Protein AF-A0A218U7T9-F1 (afdb_monomer_lite)

InterPro domains:
  IPR029058 Alpha/Beta hydrolase fold [G3DSA:3.40.50.1820] (1-157)
  IPR029058 Alpha/Beta hydrolase fold [SSF53474] (5-141)

Radius of gyration: 20.64 Å; chains: 1; bounding box: 48×50×71 Å

pLDDT: mean 74.72, std 25.18, range [26.56, 98.06]

Sequence (189 aa):
MANAARGVHLLGYSQGGLICRALLATTPDHNVQSFISLAAPQMGQYGDTDYLKWLFPRHMKSNLYRLCYTPLGQGVSICNYWNDPHHRELYLNSSDFLALLNDERLHPNASDWKRNLLRIQRLVLIGGPDDGVITPWQSRWDPKNPQNRPEISPNLPQNPSRTRPETSLKFPRESSPKTENHPRIPLKI

Second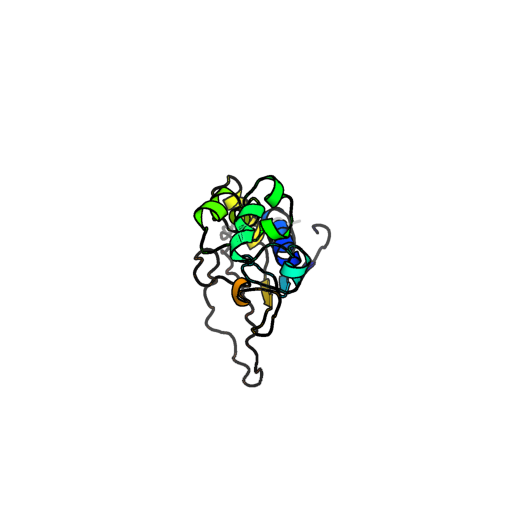ary structure (DSSP, 8-state):
-TT-TT-EEEEEETHHHHHHHHHHHH-TT--EEEEEEES--TT-B-S--HHHHHHSTT--HHHHHHHHTSTTGGGSTTGGGB--TTSHHHHHHH-SSHHHHTT-S--TTHHHHHHHHTT-SEEEEE--TT-SSSSSGGGG--TT-GGG-----S-PPP-TT--S---EEEPPPPPPP----PPPPPPP-

Organism: NCBI:txid40157

Foldseek 3Di:
DQPPPQADAAEAEELRLLVVLQCQLVDQPHRHAEYEYALYLLQAAQDDAVVCCVVCVPDDSVRVLVQLLDPVNLVDSNSLRHCDPVPNVSCCVRRPRNCVSLVVHDDPCNVSSLNRSVSHFWYWQHFDPPPRGGVPSCSSDDPPDPSPDADDDPDDPDDVPDPDDRDIGGHDDDDDPPDDDDDDDDDDD

Structure (mmCIF, N/CA/C/O backbone):
data_AF-A0A218U7T9-F1
#
_entry.id   AF-A0A218U7T9-F1
#
loop_
_atom_site.group_PDB
_atom_site.id
_atom_site.type_symbol
_atom_site.label_atom_id
_atom_site.label_alt_id
_atom_site.label_comp_id
_atom_site.label_asym_id
_atom_site.label_entity_id
_atom_site.label_seq_id
_atom_site.pdbx_PDB_ins_code
_atom_site.Cartn_x
_atom_site.Cartn_y
_atom_site.Cartn_z
_atom_site.occupancy
_atom_site.B_iso_or_equiv
_atom_site.auth_seq_id
_atom_site.auth_comp_id
_atom_site.auth_asym_id
_atom_site.auth_atom_id
_atom_site.pdbx_PDB_model_num
ATOM 1 N N . MET A 1 1 ? -18.237 7.910 7.393 1.00 60.53 1 MET A N 1
ATOM 2 C CA . MET A 1 1 ? -18.007 6.990 8.535 1.00 60.53 1 MET A CA 1
ATOM 3 C C . MET A 1 1 ? -18.476 7.588 9.864 1.00 60.53 1 MET A C 1
ATOM 5 O O . MET A 1 1 ? -19.225 6.917 10.564 1.00 60.53 1 MET A O 1
ATOM 9 N N . ALA A 1 2 ? -18.143 8.850 10.170 1.00 61.72 2 ALA A N 1
ATOM 10 C CA . ALA A 1 2 ? -18.447 9.532 11.439 1.00 61.72 2 ALA A CA 1
ATOM 11 C C . ALA A 1 2 ? -19.909 9.466 11.949 1.00 61.72 2 ALA A C 1
ATOM 13 O O . ALA A 1 2 ? -20.122 9.468 13.154 1.00 61.72 2 ALA A O 1
ATOM 14 N N . ASN A 1 3 ? -20.908 9.322 11.070 1.00 75.94 3 ASN A N 1
ATOM 15 C CA . ASN A 1 3 ? -22.326 9.296 11.469 1.00 75.94 3 ASN A CA 1
ATOM 16 C C . ASN A 1 3 ? -22.815 7.937 12.007 1.00 75.94 3 ASN A C 1
ATOM 18 O O . ASN A 1 3 ? -23.937 7.832 12.497 1.00 75.94 3 ASN A O 1
ATOM 22 N N . ALA A 1 4 ? -22.004 6.878 11.923 1.00 84.75 4 ALA A N 1
ATOM 23 C CA . ALA A 1 4 ? -22.345 5.596 12.530 1.00 84.75 4 ALA A CA 1
ATOM 24 C C . ALA A 1 4 ? -22.066 5.645 14.042 1.00 84.75 4 ALA A C 1
ATOM 26 O O . ALA A 1 4 ? -20.917 5.517 14.466 1.00 84.75 4 ALA A O 1
ATOM 27 N N . ALA A 1 5 ? -23.114 5.787 14.860 1.00 81.69 5 ALA A N 1
ATOM 28 C CA . ALA A 1 5 ? -22.998 5.934 16.319 1.00 81.69 5 ALA A CA 1
ATOM 29 C C . ALA A 1 5 ? -22.219 4.793 17.006 1.00 81.69 5 ALA A C 1
ATOM 31 O O . ALA A 1 5 ? -21.578 5.000 18.031 1.00 81.69 5 ALA A O 1
ATOM 32 N N . ARG A 1 6 ? -22.245 3.585 16.426 1.00 88.25 6 ARG A N 1
ATOM 33 C CA . ARG A 1 6 ? -21.517 2.405 16.924 1.00 88.25 6 ARG A CA 1
ATOM 34 C C . ARG A 1 6 ? -20.291 2.046 16.083 1.00 88.25 6 ARG A C 1
ATOM 36 O O . ARG A 1 6 ? -19.803 0.931 16.195 1.00 88.25 6 ARG A O 1
ATOM 43 N N . GLY A 1 7 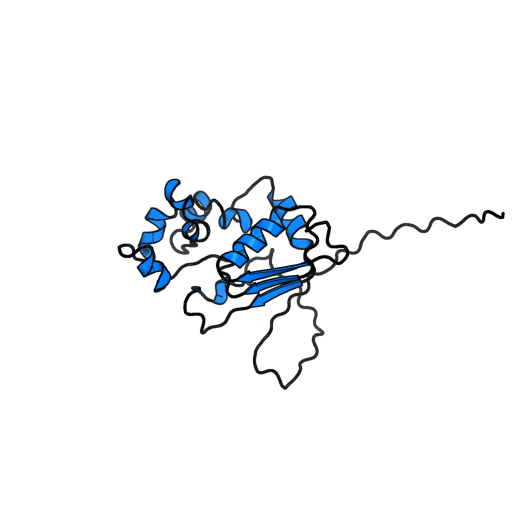? -19.789 2.963 15.259 1.00 92.69 7 GLY A N 1
ATOM 44 C CA . GLY A 1 7 ? -18.671 2.701 14.353 1.00 92.69 7 GLY A CA 1
ATOM 45 C C . GLY A 1 7 ? -19.025 1.767 13.195 1.00 92.69 7 GLY A C 1
ATOM 46 O O . GLY A 1 7 ? -20.178 1.377 13.011 1.00 92.69 7 GLY A O 1
ATOM 47 N N . VAL A 1 8 ? -18.015 1.428 12.393 1.00 95.31 8 VAL A N 1
ATOM 48 C CA . VAL A 1 8 ? -18.150 0.529 11.234 1.00 95.31 8 VAL A CA 1
ATOM 49 C C . VAL A 1 8 ? -17.041 -0.522 11.205 1.00 95.31 8 VAL A C 1
ATOM 51 O O . VAL A 1 8 ? -15.984 -0.351 11.820 1.00 95.31 8 VAL A O 1
ATOM 54 N N . HIS A 1 9 ? -17.266 -1.600 10.459 1.00 96.25 9 HIS A N 1
ATOM 55 C CA . HIS A 1 9 ? -16.227 -2.559 10.092 1.00 96.25 9 HIS A CA 1
ATOM 56 C C . HIS A 1 9 ? -15.870 -2.372 8.622 1.00 96.25 9 HIS A C 1
ATOM 58 O O . HIS A 1 9 ? -16.750 -2.152 7.792 1.00 96.25 9 HIS A O 1
ATOM 64 N N . LEU A 1 10 ? -14.582 -2.454 8.316 1.00 97.12 10 LEU A N 1
ATOM 65 C CA . LEU A 1 10 ? -14.060 -2.282 6.970 1.00 97.12 10 LEU A CA 1
ATOM 66 C C . LEU A 1 10 ? -13.463 -3.604 6.500 1.00 97.12 10 LEU A C 1
ATOM 68 O O . LEU A 1 10 ? -12.661 -4.197 7.218 1.00 97.12 10 LEU A O 1
ATOM 72 N N . LEU A 1 11 ? -13.844 -4.056 5.309 1.00 97.50 11 LEU A N 1
ATOM 73 C CA . LEU A 1 11 ? -13.256 -5.222 4.658 1.00 97.50 11 LEU A CA 1
ATOM 74 C C . LEU A 1 11 ? -12.622 -4.773 3.347 1.00 97.50 11 LEU A C 1
ATOM 76 O O . LEU A 1 11 ? -13.310 -4.274 2.461 1.00 97.50 11 LEU A O 1
ATOM 80 N N . GLY A 1 12 ? -11.310 -4.958 3.235 1.00 96.81 12 GLY A N 1
ATOM 81 C CA . GLY A 1 12 ? -10.559 -4.697 2.016 1.00 96.81 12 GLY A CA 1
ATOM 82 C C . GLY A 1 12 ? -10.046 -6.005 1.433 1.00 96.81 12 GLY A C 1
ATOM 83 O O . GLY A 1 12 ? -9.211 -6.660 2.055 1.00 96.81 12 GLY A O 1
ATOM 84 N N . TYR A 1 13 ? -10.543 -6.375 0.254 1.00 95.00 13 TYR A N 1
ATOM 85 C CA . TYR A 1 13 ? -10.078 -7.544 -0.490 1.00 95.00 13 TYR A CA 1
ATOM 86 C C . TYR A 1 13 ? -8.977 -7.162 -1.484 1.00 95.00 13 TYR A C 1
ATOM 88 O O . TYR A 1 13 ? -9.112 -6.159 -2.188 1.00 95.00 13 TYR A O 1
ATOM 96 N N . SER A 1 14 ? -7.915 -7.967 -1.574 1.00 92.75 14 SER A N 1
ATOM 97 C CA . SER A 1 14 ? -6.813 -7.768 -2.521 1.00 92.75 14 SER A CA 1
ATOM 98 C C . SER A 1 14 ? -6.208 -6.358 -2.400 1.00 92.75 14 SER A C 1
ATOM 100 O O . SER A 1 14 ? -5.973 -5.877 -1.288 1.00 92.75 14 SER A O 1
ATOM 102 N N . GLN A 1 15 ? -5.988 -5.650 -3.510 1.00 94.69 15 GLN A N 1
ATOM 103 C CA . GLN A 1 15 ? -5.559 -4.244 -3.526 1.00 94.69 15 GLN A CA 1
ATOM 104 C C . GLN A 1 15 ? -6.433 -3.344 -2.627 1.00 94.69 15 GLN A C 1
ATOM 106 O O . GLN A 1 15 ? -5.933 -2.393 -2.026 1.00 94.69 15 GLN A O 1
ATOM 111 N N . GLY A 1 16 ? -7.718 -3.670 -2.450 1.00 97.00 16 GLY A N 1
ATOM 112 C CA . GLY A 1 16 ? -8.628 -2.946 -1.565 1.00 97.00 16 GLY A CA 1
ATOM 113 C C . GLY A 1 16 ? -8.169 -2.904 -0.104 1.00 97.00 16 GLY A C 1
ATOM 114 O O . GLY A 1 16 ? -8.461 -1.933 0.588 1.00 97.00 16 GLY A O 1
ATOM 115 N N . GLY A 1 17 ? -7.401 -3.890 0.374 1.00 96.81 17 GLY A N 1
ATOM 116 C CA . GLY A 1 17 ? -6.818 -3.850 1.719 1.00 96.81 17 GLY A CA 1
ATOM 117 C C . GLY A 1 17 ? -5.768 -2.748 1.891 1.00 96.81 17 GLY A C 1
ATOM 118 O O . GLY A 1 17 ? -5.707 -2.124 2.950 1.00 96.81 17 GLY A O 1
ATOM 119 N N . LEU A 1 18 ? -4.983 -2.451 0.854 1.00 97.38 18 LEU A N 1
ATOM 120 C CA . LEU A 1 18 ? -4.046 -1.326 0.865 1.00 97.38 18 LEU A CA 1
ATOM 121 C C . LEU A 1 18 ? -4.783 0.015 0.841 1.00 97.38 18 LEU A C 1
ATOM 123 O O . LEU A 1 18 ? -4.452 0.911 1.613 1.00 97.38 18 LEU A O 1
ATOM 127 N N . ILE A 1 19 ? -5.823 0.128 0.011 1.00 97.94 19 ILE A N 1
ATOM 128 C CA . ILE A 1 19 ? -6.665 1.331 -0.067 1.00 97.94 19 ILE A CA 1
ATOM 129 C C . ILE A 1 19 ? -7.335 1.596 1.285 1.00 97.94 19 ILE A C 1
ATOM 131 O O . ILE A 1 19 ? -7.306 2.718 1.783 1.00 97.94 19 ILE A O 1
ATOM 135 N N . CYS A 1 20 ? -7.879 0.557 1.922 1.00 98.00 20 CYS A N 1
ATOM 136 C CA . CYS A 1 20 ? -8.461 0.655 3.258 1.00 98.00 20 CYS A CA 1
ATOM 137 C C . CYS A 1 20 ? -7.428 1.112 4.294 1.00 98.00 20 CYS A C 1
ATOM 139 O O . CYS A 1 20 ? -7.717 2.005 5.086 1.00 98.00 20 CYS A O 1
ATOM 141 N N . ARG A 1 21 ? -6.214 0.548 4.278 1.00 98.06 21 ARG A N 1
ATOM 142 C CA . ARG A 1 21 ? -5.138 0.968 5.187 1.00 98.06 21 ARG A CA 1
ATOM 143 C C . ARG A 1 21 ? -4.745 2.431 4.972 1.00 98.06 21 ARG A C 1
ATOM 145 O O . ARG A 1 21 ? -4.624 3.161 5.950 1.00 98.06 21 ARG A O 1
ATOM 152 N N . ALA A 1 22 ? -4.611 2.871 3.722 1.00 97.88 22 ALA A N 1
ATOM 153 C CA . ALA A 1 22 ? -4.323 4.264 3.385 1.00 97.88 22 ALA A CA 1
ATOM 154 C C . ALA A 1 22 ? -5.439 5.213 3.823 1.00 97.88 22 ALA A C 1
ATOM 156 O O . ALA A 1 22 ? -5.162 6.259 4.404 1.00 97.88 22 ALA A O 1
ATOM 157 N N . LEU A 1 23 ? -6.700 4.828 3.621 1.00 97.88 23 LEU A N 1
ATOM 158 C CA . LEU A 1 23 ? -7.855 5.590 4.086 1.00 97.88 23 LEU A CA 1
ATOM 159 C C . LEU A 1 23 ? -7.825 5.762 5.611 1.00 97.88 23 LEU A C 1
ATOM 161 O O . LEU A 1 23 ? -8.028 6.866 6.107 1.00 97.88 23 LEU A O 1
ATOM 165 N N . LEU A 1 24 ? -7.546 4.688 6.352 1.00 97.38 24 LEU A N 1
ATOM 166 C CA . LEU A 1 24 ? -7.460 4.717 7.814 1.00 97.38 24 LEU A CA 1
ATOM 167 C C . LEU A 1 24 ? -6.285 5.570 8.304 1.00 97.38 24 LEU A C 1
ATOM 169 O O . LEU A 1 24 ? -6.450 6.362 9.222 1.00 97.38 24 LEU A O 1
ATOM 173 N N . ALA A 1 25 ? -5.123 5.469 7.659 1.00 97.25 25 ALA A N 1
ATOM 174 C CA . ALA A 1 25 ? -3.962 6.290 7.987 1.00 97.25 25 ALA A CA 1
ATOM 175 C C . ALA A 1 25 ? -4.212 7.785 7.705 1.00 97.25 25 ALA A C 1
ATOM 177 O O . ALA A 1 25 ? -3.866 8.652 8.499 1.00 97.25 25 ALA A O 1
ATOM 178 N N . THR A 1 26 ? -4.870 8.121 6.599 1.00 96.56 26 THR A N 1
ATOM 179 C CA . THR A 1 26 ? -5.038 9.522 6.170 1.00 96.56 26 THR A CA 1
ATOM 180 C C . THR A 1 26 ? -6.279 10.215 6.743 1.00 96.56 26 THR A C 1
ATOM 182 O O . THR A 1 26 ? -6.409 11.427 6.597 1.00 96.56 26 THR A O 1
ATOM 185 N N . THR A 1 27 ? -7.175 9.489 7.426 1.00 96.38 27 THR A N 1
ATOM 186 C CA . THR A 1 27 ? -8.432 10.040 7.968 1.00 96.38 27 THR A CA 1
ATOM 187 C C . THR A 1 27 ? -8.387 10.160 9.500 1.00 96.38 27 THR A C 1
ATOM 189 O O . THR A 1 27 ? -8.591 9.153 10.180 1.00 96.38 27 THR A O 1
ATOM 192 N N . PRO A 1 28 ? -8.209 11.361 10.082 1.00 93.56 28 PRO A N 1
ATOM 193 C CA . PRO A 1 28 ? -8.023 11.520 11.529 1.00 93.56 28 PRO A CA 1
ATOM 194 C C . PRO A 1 28 ? -9.224 11.108 12.388 1.00 93.56 28 PRO A C 1
ATOM 196 O O . PRO A 1 28 ? -9.055 10.534 13.463 1.00 93.56 28 PRO A O 1
ATOM 199 N N . ASP A 1 29 ? -10.443 11.314 11.886 1.00 90.88 29 ASP A N 1
ATOM 200 C CA . ASP A 1 29 ? -11.678 11.121 12.656 1.00 90.88 29 ASP A CA 1
ATOM 201 C C . ASP A 1 29 ? -12.483 9.892 12.224 1.00 90.88 29 ASP A C 1
ATOM 203 O O . ASP A 1 29 ? -13.711 9.838 12.343 1.00 90.88 29 ASP A O 1
ATOM 207 N N . HIS A 1 30 ? -11.812 8.857 11.714 1.00 95.00 30 HIS A N 1
ATOM 208 C CA . HIS A 1 30 ? -12.510 7.613 11.419 1.00 95.00 30 HIS A CA 1
ATOM 209 C C . HIS A 1 30 ? -12.971 6.911 12.712 1.00 95.00 30 HIS A C 1
ATOM 211 O O . HIS A 1 30 ? -12.310 6.954 13.754 1.00 95.00 30 HIS A O 1
ATOM 217 N N . ASN A 1 31 ? -14.093 6.194 12.622 1.00 94.94 31 ASN A N 1
ATOM 218 C CA . ASN A 1 31 ? -14.681 5.374 13.690 1.00 94.94 31 ASN A CA 1
ATOM 219 C C . ASN A 1 31 ? -14.705 3.874 13.323 1.00 94.94 31 ASN A C 1
ATOM 221 O O . ASN A 1 31 ? -15.569 3.119 13.776 1.00 94.94 31 ASN A O 1
ATOM 225 N N . VAL A 1 32 ? -13.772 3.439 12.469 1.00 96.19 32 VAL A N 1
ATOM 226 C CA . VAL A 1 32 ? -13.603 2.025 12.111 1.00 96.19 32 VAL A CA 1
ATOM 227 C C . VAL A 1 32 ? -13.139 1.224 13.322 1.00 96.19 32 VAL A C 1
ATOM 229 O O . VAL A 1 32 ? -12.084 1.490 13.891 1.00 96.19 32 VAL A O 1
ATOM 232 N N . GLN A 1 33 ? -13.920 0.216 13.701 1.00 95.31 33 GLN A N 1
ATOM 233 C CA . GLN A 1 33 ? -13.615 -0.647 14.841 1.00 95.31 33 GLN A CA 1
ATOM 234 C C . GLN A 1 33 ? -12.770 -1.849 14.443 1.00 95.31 33 GLN A C 1
ATOM 236 O O . GLN A 1 33 ? -11.820 -2.208 15.133 1.00 95.31 33 GLN A O 1
ATOM 241 N N . SER A 1 34 ? -13.130 -2.511 13.345 1.00 95.81 34 SER A N 1
ATOM 242 C CA . SER A 1 34 ? -12.368 -3.649 12.832 1.00 95.81 34 SER A CA 1
ATOM 243 C C . SER A 1 34 ? -12.053 -3.429 11.372 1.00 95.81 34 SER A C 1
ATOM 245 O O . SER A 1 34 ? -12.951 -3.135 10.587 1.00 95.81 34 SER A O 1
ATOM 247 N N . PHE A 1 35 ? -10.785 -3.600 11.033 1.00 97.88 35 PHE A N 1
ATOM 248 C CA . PHE A 1 35 ? -10.324 -3.659 9.663 1.00 97.88 35 PHE A CA 1
ATOM 249 C C . PHE A 1 35 ? -9.932 -5.103 9.339 1.00 97.88 35 PHE A C 1
ATOM 251 O O . PHE A 1 35 ? -9.067 -5.688 9.991 1.00 97.88 35 PHE A O 1
ATOM 258 N N . ILE A 1 36 ? -10.608 -5.682 8.352 1.00 96.94 36 ILE A N 1
ATOM 259 C CA . ILE A 1 36 ? -10.369 -7.018 7.819 1.00 96.94 36 ILE A CA 1
ATOM 260 C C . ILE A 1 36 ? -9.663 -6.854 6.475 1.00 96.94 36 ILE A C 1
ATOM 262 O O . ILE A 1 36 ? -10.258 -6.443 5.481 1.00 96.94 36 ILE A O 1
ATOM 266 N N . SER A 1 37 ? -8.378 -7.173 6.453 1.00 95.94 37 SER A N 1
ATOM 267 C CA . SER A 1 37 ? -7.556 -7.197 5.253 1.00 95.94 37 SER A CA 1
ATOM 268 C C . SER A 1 37 ? -7.531 -8.616 4.698 1.00 95.94 37 SER A C 1
ATOM 270 O O . SER A 1 37 ? -6.852 -9.488 5.245 1.00 95.94 37 SER A O 1
ATOM 272 N N . LEU A 1 38 ? -8.266 -8.849 3.616 1.00 93.00 38 LEU A N 1
ATOM 273 C CA . LEU A 1 38 ? -8.439 -10.159 3.001 1.00 93.00 38 LEU A CA 1
ATOM 274 C C . LEU A 1 38 ? -7.560 -10.287 1.754 1.00 93.00 38 LEU A C 1
ATOM 276 O O . LEU A 1 38 ? -7.815 -9.625 0.754 1.00 93.00 38 LEU A O 1
ATOM 280 N N . ALA A 1 39 ? -6.546 -11.151 1.811 1.00 90.06 39 ALA A N 1
ATOM 281 C CA . ALA A 1 39 ? -5.623 -11.441 0.711 1.00 90.06 39 ALA A CA 1
ATOM 282 C C . ALA A 1 39 ? -4.983 -10.177 0.105 1.00 90.06 39 ALA A C 1
ATOM 284 O O . ALA A 1 39 ? -4.861 -10.046 -1.108 1.00 90.06 39 ALA A O 1
ATOM 285 N N . ALA A 1 40 ? -4.635 -9.200 0.947 1.00 92.88 40 ALA A N 1
ATOM 286 C CA . ALA A 1 40 ? -4.080 -7.930 0.490 1.00 92.88 40 ALA A CA 1
ATOM 287 C C . ALA A 1 40 ? -2.544 -7.942 0.509 1.00 92.88 40 ALA A C 1
ATOM 289 O O . ALA A 1 40 ? -1.965 -8.412 1.497 1.00 92.88 40 ALA A O 1
ATOM 290 N N . PRO A 1 41 ? -1.879 -7.343 -0.498 1.00 93.88 41 PRO A N 1
ATOM 291 C CA . PRO A 1 41 ? -0.427 -7.201 -0.528 1.00 93.88 41 PRO A CA 1
ATOM 292 C C . PRO A 1 41 ? 0.024 -6.067 0.405 1.00 93.88 41 PRO A C 1
ATOM 294 O O . PRO A 1 41 ? 0.490 -5.026 -0.049 1.00 93.88 41 PRO A O 1
ATOM 297 N N . GLN A 1 42 ? -0.152 -6.225 1.720 1.00 94.62 42 GLN A N 1
ATOM 298 C CA . GLN A 1 42 ? 0.110 -5.157 2.698 1.00 94.62 42 GLN A CA 1
ATOM 299 C C . GLN A 1 42 ? 1.562 -4.653 2.662 1.00 94.62 42 GLN A C 1
ATOM 301 O O . GLN A 1 42 ? 1.788 -3.462 2.855 1.00 94.62 42 GLN A O 1
ATOM 306 N N . MET A 1 43 ? 2.514 -5.526 2.334 1.00 93.81 43 MET A N 1
ATOM 307 C CA . MET A 1 43 ? 3.937 -5.228 2.126 1.00 93.81 43 MET A CA 1
ATOM 308 C C . MET A 1 43 ? 4.329 -5.166 0.645 1.00 93.81 43 MET A C 1
ATOM 310 O O . MET A 1 43 ? 5.507 -5.250 0.302 1.00 93.81 43 MET A O 1
ATOM 314 N N . GLY A 1 44 ? 3.348 -5.019 -0.239 1.00 92.56 44 GLY A N 1
ATOM 315 C CA . GLY A 1 44 ? 3.546 -4.960 -1.677 1.00 92.56 44 GLY A CA 1
ATOM 316 C C . GLY A 1 44 ? 3.526 -6.313 -2.375 1.00 92.56 44 GLY A C 1
ATOM 317 O O . GLY A 1 44 ? 3.332 -7.368 -1.769 1.00 92.56 44 GLY A O 1
ATOM 318 N N . GLN A 1 45 ? 3.676 -6.236 -3.692 1.00 90.00 45 GLN A N 1
ATOM 319 C CA . GLN A 1 45 ? 3.664 -7.359 -4.619 1.00 90.00 45 GLN A CA 1
ATOM 320 C C . GLN A 1 45 ? 5.023 -7.460 -5.309 1.00 90.00 45 GLN A C 1
ATOM 322 O O . GLN A 1 45 ? 5.552 -6.460 -5.795 1.00 90.00 45 GLN A O 1
ATOM 327 N N . TYR A 1 46 ? 5.539 -8.683 -5.398 1.00 86.81 46 TYR A N 1
ATOM 328 C CA . TYR A 1 46 ? 6.692 -9.034 -6.214 1.00 86.81 46 TYR A CA 1
ATOM 329 C C . TYR A 1 46 ? 6.606 -10.500 -6.655 1.00 86.81 46 TYR A C 1
ATOM 331 O O . TYR A 1 46 ? 6.927 -11.422 -5.905 1.00 86.81 46 TYR A O 1
ATOM 339 N N . GLY A 1 47 ? 6.159 -10.736 -7.888 1.00 78.88 47 GLY A N 1
ATOM 340 C CA . GLY A 1 47 ? 6.033 -12.086 -8.438 1.00 78.88 47 GLY A CA 1
ATOM 341 C C . GLY A 1 47 ? 5.485 -12.100 -9.857 1.00 78.88 47 GLY A C 1
ATOM 342 O O . GLY A 1 47 ? 4.918 -11.111 -10.309 1.00 78.88 47 GLY A O 1
ATOM 343 N N . ASP A 1 48 ? 5.662 -13.223 -10.553 1.00 71.19 48 ASP A N 1
ATOM 344 C CA . ASP A 1 48 ? 5.031 -13.460 -11.851 1.00 71.19 48 ASP A CA 1
ATOM 345 C C . ASP A 1 48 ? 3.674 -14.108 -11.584 1.00 71.19 48 ASP A C 1
ATOM 347 O O . ASP A 1 48 ? 3.610 -15.267 -11.182 1.00 71.19 48 ASP A O 1
ATOM 351 N N . THR A 1 49 ? 2.594 -13.364 -11.790 1.00 68.75 49 THR A N 1
ATOM 352 C CA . THR A 1 49 ? 1.225 -13.873 -11.644 1.00 68.75 49 THR A CA 1
ATOM 353 C C . THR A 1 49 ? 0.547 -13.834 -13.002 1.00 68.75 49 THR A C 1
ATOM 355 O O . THR A 1 49 ? 0.894 -13.006 -13.847 1.00 68.75 49 THR A O 1
ATOM 358 N N . ASP A 1 50 ? -0.429 -14.706 -13.243 1.00 72.56 50 ASP A N 1
ATOM 359 C CA . ASP A 1 50 ? -1.144 -14.702 -14.526 1.00 72.56 50 ASP A CA 1
ATOM 360 C C . ASP A 1 50 ? -1.895 -13.382 -14.754 1.00 72.56 50 ASP A C 1
ATOM 362 O O . ASP A 1 50 ? -1.966 -12.888 -15.878 1.00 72.56 50 ASP A O 1
ATOM 366 N N . TYR A 1 51 ? -2.325 -12.733 -13.670 1.00 72.38 51 TYR A N 1
ATOM 367 C CA . TYR A 1 51 ? -2.858 -11.373 -13.693 1.00 72.38 51 TYR A CA 1
ATOM 368 C C . TYR A 1 51 ? -1.830 -10.332 -14.172 1.00 72.38 51 TYR A C 1
ATOM 370 O O . TYR A 1 51 ? -2.140 -9.496 -15.021 1.00 72.38 51 TYR A O 1
ATOM 378 N N . LEU A 1 52 ? -0.589 -10.392 -13.676 1.00 73.69 52 LEU A N 1
ATOM 379 C CA . LEU A 1 52 ? 0.485 -9.496 -14.116 1.00 73.69 52 LEU A CA 1
ATOM 380 C C . LEU A 1 52 ? 0.892 -9.757 -15.565 1.00 73.69 52 LEU A C 1
ATOM 382 O O . LEU A 1 52 ? 1.117 -8.802 -16.300 1.00 73.69 52 LEU A O 1
ATOM 386 N N . LYS A 1 53 ? 0.937 -11.021 -15.998 1.00 76.69 53 LYS A N 1
ATOM 387 C CA . LYS A 1 53 ? 1.183 -11.368 -17.405 1.00 76.69 53 LYS A CA 1
ATOM 388 C C . LYS A 1 53 ? 0.075 -10.839 -18.313 1.00 76.69 53 LYS A C 1
ATOM 390 O O . LYS A 1 53 ? 0.363 -10.389 -19.413 1.00 76.69 53 LYS A O 1
ATOM 395 N N . TRP A 1 54 ? -1.179 -10.864 -17.864 1.00 76.06 54 TRP A N 1
ATOM 396 C CA . TRP A 1 54 ? -2.291 -10.296 -18.624 1.00 76.06 54 TRP A CA 1
ATOM 397 C C . TRP A 1 54 ? -2.176 -8.769 -18.772 1.00 76.06 54 TRP A C 1
ATOM 399 O O . TRP A 1 54 ? -2.354 -8.250 -19.871 1.00 76.06 54 TRP A O 1
ATOM 409 N N . LEU A 1 55 ? -1.818 -8.051 -17.702 1.00 75.38 55 LEU A N 1
ATOM 410 C CA . LEU A 1 55 ? -1.666 -6.588 -17.733 1.00 75.38 55 LEU A CA 1
ATOM 411 C C . LEU A 1 55 ? -0.383 -6.106 -18.410 1.00 75.38 55 LEU A C 1
ATOM 413 O O . LEU A 1 55 ? -0.375 -5.065 -19.065 1.00 75.38 55 LEU A O 1
ATOM 417 N N . PHE A 1 56 ? 0.704 -6.857 -18.258 1.00 77.25 56 PHE A N 1
ATOM 418 C CA . PHE A 1 56 ? 2.025 -6.515 -18.769 1.00 77.25 56 PHE A CA 1
ATOM 419 C C . PHE A 1 56 ? 2.598 -7.667 -19.607 1.00 77.25 56 PHE A C 1
ATOM 421 O O . PHE A 1 56 ? 3.657 -8.208 -19.287 1.00 77.25 56 PHE A O 1
ATOM 428 N N . PRO A 1 57 ? 1.962 -8.022 -20.737 1.00 74.56 57 PRO A N 1
ATOM 429 C CA . PRO A 1 57 ? 2.280 -9.240 -21.494 1.00 74.56 57 PRO A CA 1
ATOM 430 C C . PRO A 1 57 ? 3.701 -9.284 -22.058 1.00 74.56 57 PRO A C 1
ATOM 432 O O . PRO A 1 57 ? 4.199 -10.349 -22.405 1.00 74.56 57 PRO A O 1
ATOM 435 N N . ARG A 1 58 ? 4.371 -8.131 -22.151 1.00 75.56 58 ARG A N 1
ATOM 436 C CA . ARG A 1 58 ? 5.746 -8.013 -22.660 1.00 75.56 58 ARG A CA 1
ATOM 437 C C . ARG A 1 58 ? 6.811 -7.876 -21.568 1.00 75.56 58 ARG A C 1
ATOM 439 O O . ARG A 1 58 ? 7.984 -7.752 -21.900 1.00 75.56 58 ARG A O 1
ATOM 446 N N . HIS A 1 59 ? 6.424 -7.823 -20.293 1.00 64.56 59 HIS A N 1
ATOM 447 C CA . HIS A 1 59 ? 7.336 -7.478 -19.203 1.00 64.56 59 HIS A CA 1
ATOM 448 C C . HIS A 1 59 ? 7.416 -8.640 -18.212 1.00 64.56 59 HIS A C 1
ATOM 450 O O . HIS A 1 59 ? 6.414 -9.059 -17.643 1.00 64.56 59 HIS A O 1
ATOM 456 N N . MET A 1 60 ? 8.626 -9.153 -17.992 1.00 68.56 60 MET A N 1
ATOM 457 C CA . MET A 1 60 ? 8.900 -10.084 -16.891 1.00 68.56 60 MET A CA 1
ATOM 458 C C . MET A 1 60 ? 8.884 -9.330 -15.557 1.00 68.56 60 MET A C 1
ATOM 460 O O . MET A 1 60 ? 9.250 -8.150 -15.545 1.00 68.56 60 MET A O 1
ATOM 464 N N . LYS A 1 61 ? 8.573 -9.993 -14.427 1.00 71.12 61 LYS A N 1
ATOM 465 C CA . LYS A 1 61 ? 8.622 -9.346 -13.098 1.00 71.12 61 LYS A CA 1
ATOM 466 C C . LYS A 1 61 ? 9.920 -8.574 -12.851 1.00 71.12 61 LYS A C 1
ATOM 468 O O . LYS A 1 61 ? 9.887 -7.453 -12.359 1.00 71.12 61 LYS A O 1
ATOM 473 N N . SER A 1 62 ? 11.057 -9.129 -13.271 1.00 71.75 62 SER A N 1
ATOM 474 C CA . SER A 1 62 ? 12.385 -8.540 -13.072 1.00 71.75 62 SER A CA 1
ATOM 475 C C . SER A 1 62 ? 12.617 -7.268 -13.880 1.00 71.75 62 SER A C 1
ATOM 477 O O . SER A 1 62 ? 13.577 -6.568 -13.606 1.00 71.75 62 SER A O 1
ATOM 479 N N . ASN A 1 63 ? 11.758 -6.954 -14.853 1.00 82.06 63 ASN A N 1
ATOM 480 C CA . ASN A 1 63 ? 11.810 -5.730 -15.650 1.00 82.06 63 ASN A CA 1
ATOM 481 C C . ASN A 1 63 ? 10.682 -4.750 -15.303 1.00 82.06 63 ASN A C 1
ATOM 483 O O . ASN A 1 63 ? 10.708 -3.615 -15.778 1.00 82.06 63 ASN A O 1
ATOM 487 N N . LEU A 1 64 ? 9.707 -5.153 -14.480 1.00 85.62 64 LEU A N 1
ATOM 488 C CA . LEU A 1 64 ? 8.545 -4.321 -14.170 1.00 85.62 64 LEU A CA 1
ATOM 489 C C . LEU A 1 64 ? 8.935 -3.050 -13.403 1.00 85.62 64 LEU A C 1
ATOM 491 O O . LEU A 1 64 ? 8.304 -2.013 -13.582 1.00 85.62 64 LEU A O 1
ATOM 495 N N . TYR A 1 65 ? 10.037 -3.083 -12.646 1.00 86.88 65 TYR A N 1
ATOM 496 C CA . TYR A 1 65 ? 10.610 -1.908 -11.983 1.00 86.88 65 TYR A CA 1
ATOM 497 C C . TYR A 1 65 ? 10.935 -0.764 -12.963 1.00 86.88 65 TYR A C 1
ATOM 499 O O . TYR A 1 65 ? 10.775 0.399 -12.607 1.00 86.88 65 TYR A O 1
ATOM 507 N N . ARG A 1 66 ? 11.330 -1.071 -14.212 1.00 89.50 66 ARG A N 1
ATOM 508 C CA . ARG A 1 66 ? 11.651 -0.062 -15.243 1.00 89.50 66 ARG A CA 1
ATOM 509 C C . ARG A 1 66 ? 10.431 0.733 -15.683 1.00 89.50 66 ARG A C 1
ATOM 511 O O . ARG A 1 66 ? 10.572 1.860 -16.138 1.00 89.50 66 ARG A O 1
ATOM 518 N N . LEU A 1 67 ? 9.253 0.125 -15.574 1.00 90.50 67 LEU A N 1
ATOM 519 C CA . LEU A 1 67 ? 7.983 0.796 -15.800 1.00 90.50 67 LEU A CA 1
ATOM 520 C C . LEU A 1 67 ? 7.509 1.449 -14.503 1.00 90.50 67 LEU A C 1
ATOM 522 O O . LEU A 1 67 ? 7.253 2.649 -14.478 1.00 90.50 67 LEU A O 1
ATOM 526 N N . CYS A 1 68 ? 7.416 0.667 -13.427 1.00 92.75 68 CYS A N 1
ATOM 527 C CA . CYS A 1 68 ? 6.776 1.086 -12.191 1.00 92.75 68 CYS A CA 1
ATOM 528 C C . CYS A 1 68 ? 7.517 2.198 -11.455 1.00 92.75 68 CYS A C 1
ATOM 530 O O . CYS A 1 68 ? 6.858 3.075 -10.912 1.00 92.75 68 CYS A O 1
ATOM 532 N N . TYR A 1 69 ? 8.848 2.233 -11.471 1.00 95.12 69 TYR A N 1
ATOM 533 C CA . TYR A 1 69 ? 9.632 3.281 -10.806 1.00 95.12 69 TYR A CA 1
ATOM 534 C C . TYR A 1 69 ? 9.916 4.465 -11.737 1.00 95.12 69 TYR A C 1
ATOM 536 O O . TYR A 1 69 ? 11.020 4.996 -11.796 1.00 95.12 69 TYR A O 1
ATOM 544 N N . THR A 1 70 ? 8.885 4.880 -12.474 1.00 94.88 70 THR A N 1
ATOM 545 C CA . THR A 1 70 ? 8.861 6.110 -13.271 1.00 94.88 70 THR A CA 1
ATOM 546 C C . THR A 1 70 ? 7.654 6.958 -12.864 1.00 94.88 70 THR A C 1
ATOM 548 O O . THR A 1 70 ? 6.659 6.390 -12.405 1.00 94.88 70 THR A O 1
ATOM 551 N N . PRO A 1 71 ? 7.674 8.290 -13.072 1.00 95.06 71 PRO A N 1
ATOM 552 C CA . PRO A 1 71 ? 6.530 9.144 -12.739 1.00 95.06 71 PRO A CA 1
ATOM 553 C C . PRO A 1 71 ? 5.223 8.703 -13.415 1.00 95.06 71 PRO A C 1
ATOM 555 O O . PRO A 1 71 ? 4.168 8.687 -12.791 1.00 95.06 71 PRO A O 1
ATOM 558 N N . LEU A 1 72 ? 5.293 8.278 -14.682 1.00 94.19 72 LEU A N 1
ATOM 559 C CA . LEU A 1 72 ? 4.130 7.748 -15.401 1.00 94.19 72 LEU A CA 1
ATOM 560 C C . LEU A 1 72 ? 3.693 6.384 -14.852 1.00 94.19 72 LEU A C 1
ATOM 562 O O . LEU A 1 72 ? 2.499 6.124 -14.721 1.00 94.19 72 LEU A O 1
ATOM 566 N N . GLY A 1 73 ? 4.651 5.525 -14.497 1.00 93.19 73 GLY A N 1
ATOM 567 C CA . GLY A 1 73 ? 4.388 4.222 -13.892 1.00 93.19 73 GLY A CA 1
ATOM 568 C C . GLY A 1 73 ? 3.658 4.317 -12.559 1.00 93.19 73 GLY A C 1
ATOM 569 O O . GLY A 1 73 ? 2.733 3.545 -12.327 1.00 93.19 73 GLY A O 1
ATOM 570 N N . GLN A 1 74 ? 3.995 5.296 -11.717 1.00 96.38 74 GLN A N 1
ATOM 571 C CA . GLN A 1 74 ? 3.279 5.556 -10.461 1.00 96.38 74 GLN A CA 1
ATOM 572 C C . GLN A 1 74 ? 1.827 6.025 -10.671 1.00 96.38 74 GLN A C 1
ATOM 574 O O . GLN A 1 74 ? 1.016 5.943 -9.752 1.00 96.38 74 GLN A O 1
ATOM 579 N N . GLY A 1 75 ? 1.433 6.401 -11.893 1.00 94.38 75 GLY A N 1
ATOM 580 C CA . GLY A 1 75 ? 0.025 6.576 -12.267 1.00 94.38 75 GLY A CA 1
ATOM 581 C C . GLY A 1 75 ? -0.765 5.261 -12.387 1.00 94.38 75 GLY A C 1
ATOM 582 O O . GLY A 1 75 ? -1.993 5.280 -12.442 1.00 94.38 75 GLY A O 1
ATOM 583 N N . VAL A 1 76 ? -0.090 4.105 -12.413 1.00 92.38 76 VAL A N 1
ATOM 584 C CA . VAL A 1 76 ? -0.708 2.775 -12.510 1.00 92.38 76 VAL A CA 1
ATOM 585 C C . VAL A 1 76 ? -0.844 2.153 -11.119 1.00 92.38 76 VAL A C 1
ATOM 587 O O . VAL A 1 76 ? 0.115 2.049 -10.355 1.00 92.38 76 VAL A O 1
ATOM 590 N N . SER A 1 77 ? -2.044 1.673 -10.782 1.00 93.12 77 SER A N 1
ATOM 591 C CA . SER A 1 77 ? -2.373 1.225 -9.418 1.00 93.12 77 SER A CA 1
ATOM 592 C C . SER A 1 77 ? -1.485 0.092 -8.890 1.00 93.12 77 SER A C 1
ATOM 594 O O . SER A 1 77 ? -1.180 0.071 -7.705 1.00 93.12 77 SER A O 1
ATOM 596 N N . ILE A 1 78 ? -1.035 -0.838 -9.735 1.00 91.44 78 ILE A N 1
ATOM 597 C CA . ILE A 1 78 ? -0.162 -1.952 -9.318 1.00 91.44 78 ILE A CA 1
ATOM 598 C C . ILE A 1 78 ? 1.259 -1.475 -9.020 1.00 91.44 78 ILE A C 1
ATOM 600 O O . ILE A 1 78 ? 1.890 -1.950 -8.079 1.00 91.44 78 ILE A O 1
ATOM 604 N N . CYS A 1 79 ? 1.749 -0.500 -9.781 1.00 94.56 79 CYS A N 1
ATOM 605 C CA . CYS A 1 79 ? 3.086 0.051 -9.595 1.00 94.56 79 CYS A CA 1
ATOM 606 C C . CYS A 1 79 ? 3.243 0.810 -8.274 1.00 94.56 79 CYS A C 1
ATOM 608 O O . CYS A 1 79 ? 4.344 0.867 -7.732 1.00 94.56 79 CYS A O 1
ATOM 610 N N . ASN A 1 80 ? 2.137 1.304 -7.715 1.00 96.75 80 ASN A N 1
ATOM 611 C CA . ASN A 1 80 ? 2.083 1.959 -6.409 1.00 96.75 80 ASN A CA 1
ATOM 612 C C . ASN A 1 80 ? 2.408 1.028 -5.226 1.00 96.75 80 ASN A C 1
ATOM 614 O O . ASN A 1 80 ? 2.720 1.506 -4.138 1.00 96.75 80 ASN A O 1
ATOM 618 N N . TYR A 1 81 ? 2.340 -0.293 -5.412 1.00 95.38 81 TYR A N 1
ATOM 619 C CA . TYR A 1 81 ? 2.750 -1.278 -4.403 1.00 95.38 81 TYR A CA 1
ATOM 620 C C . TYR A 1 81 ? 3.641 -2.382 -4.972 1.00 95.38 81 TYR A C 1
ATOM 622 O O . TYR A 1 81 ? 3.785 -3.444 -4.362 1.00 95.38 81 TYR A O 1
ATOM 630 N N . TRP A 1 82 ? 4.267 -2.137 -6.124 1.00 95.06 82 TRP A N 1
ATOM 631 C CA . TRP A 1 82 ? 5.332 -2.998 -6.613 1.00 95.06 82 TRP A CA 1
ATOM 632 C C . TRP A 1 82 ? 6.555 -2.833 -5.711 1.00 95.06 82 TRP A C 1
ATOM 634 O O . TRP A 1 82 ? 7.166 -1.763 -5.680 1.00 95.06 82 TRP A O 1
ATOM 644 N N . ASN A 1 83 ? 6.906 -3.879 -4.967 1.00 93.94 83 ASN A N 1
ATOM 645 C CA . ASN A 1 83 ? 7.991 -3.846 -3.988 1.00 93.94 83 ASN A CA 1
ATOM 646 C C . ASN A 1 83 ? 9.115 -4.783 -4.433 1.00 93.94 83 ASN A C 1
ATOM 648 O O . ASN A 1 83 ? 9.168 -5.937 -4.017 1.00 93.94 83 ASN A O 1
ATOM 652 N N . ASP A 1 84 ? 9.980 -4.301 -5.325 1.00 92.62 84 ASP A N 1
ATOM 653 C CA . ASP A 1 84 ? 11.102 -5.068 -5.856 1.00 92.62 84 ASP A CA 1
ATOM 654 C C . ASP A 1 84 ? 12.243 -5.161 -4.825 1.00 92.62 84 ASP A C 1
ATOM 656 O O . ASP A 1 84 ? 12.915 -4.156 -4.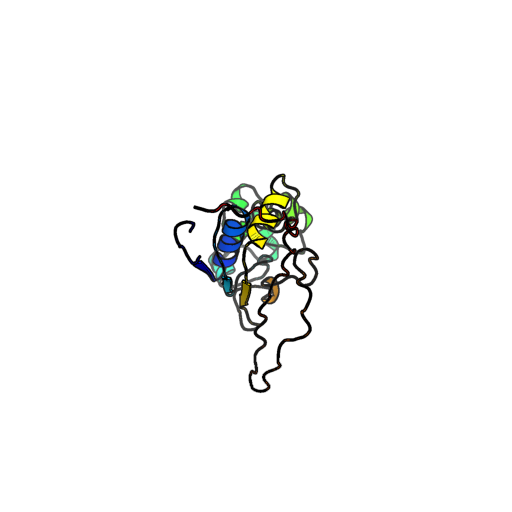564 1.00 92.62 84 ASP A O 1
ATOM 660 N N . PRO A 1 85 ? 12.524 -6.353 -4.259 1.00 88.62 85 PRO A N 1
ATOM 661 C CA . PRO A 1 85 ? 13.577 -6.512 -3.263 1.00 88.62 85 PRO A CA 1
ATOM 662 C C . PRO A 1 85 ? 14.984 -6.329 -3.849 1.00 88.62 85 PRO A C 1
ATOM 664 O O . PRO A 1 85 ? 15.925 -6.097 -3.093 1.00 88.62 85 PRO A O 1
ATOM 667 N N . HIS A 1 86 ? 15.149 -6.418 -5.172 1.00 91.12 86 HIS A N 1
ATOM 668 C CA . HIS A 1 86 ? 16.439 -6.262 -5.847 1.00 91.12 86 HIS A CA 1
ATOM 669 C C . HIS A 1 86 ? 16.741 -4.807 -6.220 1.00 91.12 86 HIS A C 1
ATOM 671 O O . HIS A 1 86 ? 17.897 -4.465 -6.455 1.00 91.12 86 HIS A O 1
ATOM 677 N N . HIS A 1 87 ? 15.726 -3.940 -6.234 1.00 93.69 87 HIS A N 1
ATOM 678 C CA . HIS A 1 87 ? 15.845 -2.523 -6.589 1.00 93.69 87 HIS A CA 1
ATOM 679 C C . HIS A 1 87 ? 15.325 -1.629 -5.463 1.00 93.69 87 HIS A C 1
ATOM 681 O O . HIS A 1 87 ? 14.545 -0.700 -5.677 1.00 93.69 87 HIS A O 1
ATOM 687 N N . ARG A 1 88 ? 15.769 -1.922 -4.238 1.00 93.75 88 ARG A N 1
ATOM 688 C CA . ARG A 1 88 ? 15.251 -1.298 -3.020 1.00 93.75 88 ARG A CA 1
ATOM 689 C C . ARG A 1 88 ? 15.410 0.224 -2.991 1.00 93.75 88 ARG A C 1
ATOM 691 O O . ARG A 1 88 ? 14.486 0.914 -2.575 1.00 93.75 88 ARG A O 1
ATOM 698 N N . GLU A 1 89 ? 16.542 0.753 -3.446 1.00 94.75 89 GLU A N 1
ATOM 699 C CA . GLU A 1 89 ? 16.758 2.206 -3.510 1.00 94.75 89 GLU A CA 1
ATOM 700 C C . GLU A 1 89 ? 15.801 2.887 -4.497 1.00 94.75 89 GLU A C 1
ATOM 702 O O . GLU A 1 89 ? 15.217 3.917 -4.165 1.00 94.75 89 GLU A O 1
ATOM 707 N N . LEU A 1 90 ? 15.567 2.290 -5.675 1.00 94.75 90 LEU A N 1
ATOM 708 C CA . LEU A 1 90 ? 14.569 2.810 -6.617 1.00 94.75 90 LEU A CA 1
ATOM 709 C C . LEU A 1 90 ? 13.163 2.757 -6.016 1.00 94.75 90 LEU A C 1
ATOM 711 O O . LEU A 1 90 ? 12.426 3.730 -6.127 1.00 94.75 90 LEU A O 1
ATOM 715 N N . TYR A 1 91 ? 12.798 1.661 -5.345 1.00 95.94 91 TYR A N 1
ATOM 716 C CA . TYR A 1 91 ? 11.518 1.567 -4.644 1.00 95.94 91 TYR A CA 1
ATOM 717 C C . TYR A 1 91 ? 11.341 2.714 -3.640 1.00 95.94 91 TYR A C 1
ATOM 719 O O . TYR A 1 91 ? 10.330 3.413 -3.682 1.00 95.94 91 TYR A O 1
ATOM 727 N N . LEU A 1 92 ? 12.332 2.939 -2.771 1.00 95.38 92 LEU A N 1
ATOM 728 C CA . LEU A 1 92 ? 12.272 3.987 -1.750 1.00 95.38 92 LEU A CA 1
ATOM 729 C C . LEU A 1 92 ? 12.165 5.384 -2.370 1.00 95.38 92 LEU A C 1
ATOM 731 O O . LEU A 1 92 ? 11.428 6.225 -1.862 1.00 95.38 92 LEU A O 1
ATOM 735 N N . ASN A 1 93 ? 12.855 5.623 -3.484 1.00 95.44 93 ASN A N 1
ATOM 736 C CA . ASN A 1 93 ? 12.887 6.932 -4.128 1.00 95.44 93 ASN A CA 1
ATOM 737 C C . ASN A 1 93 ? 11.667 7.201 -5.020 1.00 95.44 93 ASN A C 1
ATOM 739 O O . ASN A 1 93 ? 11.282 8.359 -5.173 1.00 95.44 93 ASN A O 1
ATOM 743 N N . SER A 1 94 ? 11.043 6.165 -5.584 1.00 95.50 94 SER A N 1
ATOM 744 C CA . SER A 1 94 ? 10.003 6.311 -6.612 1.00 95.50 94 SER A CA 1
ATOM 745 C C . SER A 1 94 ? 8.604 5.875 -6.187 1.00 95.50 94 SER A C 1
ATOM 747 O O . SER A 1 94 ? 7.659 6.226 -6.877 1.00 95.50 94 SER A O 1
ATOM 749 N N . SER A 1 95 ? 8.428 5.109 -5.107 1.00 96.44 95 SER A N 1
ATOM 750 C CA . SER A 1 95 ? 7.094 4.662 -4.683 1.00 96.44 95 SER A CA 1
ATOM 751 C C . SER A 1 95 ? 6.298 5.799 -4.031 1.00 96.44 95 SER A C 1
ATOM 753 O O . SER A 1 95 ? 6.555 6.164 -2.882 1.00 96.44 95 SER A O 1
ATOM 755 N N . ASP A 1 96 ? 5.240 6.260 -4.694 1.00 95.50 96 ASP A N 1
ATOM 756 C CA . ASP A 1 96 ? 4.375 7.350 -4.221 1.00 95.50 96 ASP A CA 1
ATOM 757 C C . ASP A 1 96 ? 3.248 6.903 -3.294 1.00 95.50 96 ASP A C 1
ATOM 759 O O . ASP A 1 96 ? 2.561 7.730 -2.698 1.00 95.50 96 ASP A O 1
ATOM 763 N N . PHE A 1 97 ? 3.091 5.595 -3.108 1.00 97.31 97 PHE A N 1
ATOM 764 C CA . PHE A 1 97 ? 2.065 5.045 -2.235 1.00 97.31 97 PHE A CA 1
ATOM 765 C C . PHE A 1 97 ? 2.641 4.128 -1.158 1.00 97.31 97 PHE A C 1
ATOM 767 O O . PHE A 1 97 ? 2.631 4.503 0.012 1.00 97.31 97 PHE A O 1
ATOM 774 N N . LEU A 1 98 ? 3.162 2.945 -1.508 1.00 97.25 98 LEU A N 1
ATOM 775 C CA . LEU A 1 98 ? 3.506 1.929 -0.506 1.00 97.25 98 LEU A CA 1
ATOM 776 C C . LEU A 1 98 ? 4.653 2.362 0.419 1.00 97.25 98 LEU A C 1
ATOM 778 O O . LEU A 1 98 ? 4.510 2.238 1.633 1.00 97.25 98 LEU A O 1
ATOM 782 N N . ALA A 1 99 ? 5.736 2.928 -0.125 1.00 96.44 99 ALA A N 1
ATOM 783 C CA . ALA A 1 99 ? 6.867 3.405 0.675 1.00 96.44 99 ALA A CA 1
ATOM 784 C C . ALA A 1 99 ? 6.480 4.533 1.645 1.00 96.44 99 ALA A C 1
ATOM 786 O O . ALA A 1 99 ? 6.956 4.555 2.778 1.00 96.44 99 ALA A O 1
ATOM 787 N N . LEU A 1 100 ? 5.587 5.443 1.234 1.00 95.56 100 LEU A N 1
ATOM 788 C CA . LEU A 1 100 ? 5.040 6.469 2.129 1.00 95.56 100 LEU A CA 1
ATOM 789 C C . LEU A 1 100 ? 4.132 5.843 3.189 1.00 95.56 100 LEU A C 1
ATOM 791 O O . LEU A 1 100 ? 4.288 6.093 4.377 1.00 95.56 100 LEU A O 1
ATOM 795 N N . LEU A 1 101 ? 3.201 4.983 2.773 1.00 96.06 101 LEU A N 1
ATOM 796 C CA . LEU A 1 101 ? 2.229 4.360 3.667 1.00 96.06 101 LEU A CA 1
ATOM 797 C C . LEU A 1 101 ? 2.879 3.439 4.717 1.00 96.06 101 LEU A C 1
ATOM 799 O O . LEU A 1 101 ? 2.299 3.205 5.777 1.00 96.06 101 LEU A O 1
ATOM 803 N N . ASN A 1 102 ? 4.060 2.900 4.423 1.00 95.69 102 ASN A N 1
ATOM 804 C CA . ASN A 1 102 ? 4.844 2.067 5.331 1.00 95.69 102 ASN A CA 1
ATOM 805 C C . ASN A 1 102 ? 5.858 2.852 6.178 1.00 95.69 102 ASN A C 1
ATOM 807 O O . ASN A 1 102 ? 6.610 2.214 6.914 1.00 95.69 102 ASN A O 1
ATOM 811 N N . ASP A 1 103 ? 5.889 4.187 6.082 1.00 94.38 103 ASP A N 1
ATOM 812 C CA . ASP A 1 103 ? 6.880 5.032 6.768 1.00 94.38 103 ASP A CA 1
ATOM 813 C C . ASP A 1 103 ? 8.335 4.657 6.391 1.00 94.38 103 ASP A C 1
ATOM 815 O O . ASP A 1 103 ? 9.267 4.758 7.183 1.00 94.38 103 ASP A O 1
ATOM 819 N N . GLU A 1 104 ? 8.539 4.169 5.160 1.00 94.38 104 GLU A N 1
ATOM 820 C CA . GLU A 1 104 ? 9.859 3.803 4.619 1.00 94.38 104 GLU A CA 1
ATOM 821 C C . GLU A 1 104 ? 10.552 5.006 3.961 1.00 94.38 104 GLU A C 1
ATOM 823 O O . GLU A 1 104 ? 11.776 5.031 3.832 1.00 94.38 104 GLU A O 1
ATOM 828 N N . ARG A 1 105 ? 9.766 6.015 3.566 1.00 91.88 105 ARG A N 1
ATOM 829 C CA . ARG A 1 105 ? 10.227 7.321 3.089 1.00 91.88 105 ARG A CA 1
ATOM 830 C C . ARG A 1 105 ? 9.690 8.403 4.020 1.00 91.88 105 ARG A C 1
ATOM 832 O O . ARG A 1 105 ? 8.481 8.496 4.211 1.00 91.88 105 ARG A O 1
ATOM 839 N N . LEU A 1 106 ? 10.586 9.235 4.553 1.00 90.38 106 LEU A N 1
ATOM 840 C CA . LEU A 1 106 ? 10.228 10.326 5.462 1.00 90.38 106 LEU A CA 1
ATOM 841 C C . LEU A 1 106 ? 9.198 11.266 4.824 1.00 90.38 106 LEU A C 1
ATOM 843 O O . LEU A 1 106 ? 9.376 11.728 3.696 1.00 90.38 106 LEU A O 1
ATOM 847 N N . HIS A 1 107 ? 8.144 11.584 5.573 1.00 93.44 107 HIS A N 1
ATOM 848 C CA . HIS A 1 107 ? 7.135 12.558 5.177 1.00 93.44 107 HIS A CA 1
ATOM 849 C C . HIS A 1 107 ? 6.543 13.258 6.414 1.00 93.44 107 HIS A C 1
ATOM 851 O O . HIS A 1 107 ? 6.478 12.659 7.489 1.00 93.44 107 HIS A O 1
ATOM 857 N N . PRO A 1 108 ? 6.084 14.520 6.296 1.00 96.25 108 PRO A N 1
ATOM 858 C CA . PRO A 1 108 ? 5.667 15.322 7.454 1.00 96.25 108 PRO A CA 1
ATOM 859 C C . PRO A 1 108 ? 4.467 14.738 8.216 1.00 96.25 108 PRO A C 1
ATOM 861 O O . PRO A 1 108 ? 4.306 14.995 9.404 1.00 96.25 108 PRO A O 1
ATOM 864 N N . ASN A 1 109 ? 3.649 13.920 7.549 1.00 95.75 109 ASN A N 1
ATOM 865 C CA . ASN A 1 109 ? 2.410 13.378 8.111 1.00 95.75 109 ASN A CA 1
ATOM 866 C C . ASN A 1 109 ? 2.582 11.999 8.777 1.00 95.75 109 ASN A C 1
ATOM 868 O O . ASN A 1 109 ? 1.583 11.410 9.180 1.00 95.75 109 ASN A O 1
ATOM 872 N N . ALA A 1 110 ? 3.802 11.454 8.872 1.00 93.62 110 ALA A N 1
ATOM 873 C CA . ALA A 1 110 ? 4.040 10.081 9.341 1.00 93.62 110 ALA A CA 1
ATOM 874 C C . ALA A 1 110 ? 3.456 9.826 10.741 1.00 93.62 110 ALA A C 1
ATOM 876 O O . ALA A 1 110 ? 2.713 8.865 10.961 1.00 93.62 110 ALA A O 1
ATOM 877 N N . SER A 1 111 ? 3.708 10.751 11.671 1.00 95.44 111 SER A N 1
ATOM 878 C CA . SER A 1 111 ? 3.180 10.696 13.039 1.00 95.44 111 SER A CA 1
ATOM 879 C C . SER A 1 111 ? 1.649 10.704 13.078 1.00 95.44 111 SER A C 1
ATOM 881 O O . SER A 1 111 ? 1.040 9.936 13.826 1.00 95.44 111 SER A O 1
ATOM 883 N N . ASP A 1 112 ? 1.017 11.533 12.244 1.00 96.81 112 ASP A N 1
ATOM 884 C CA . ASP A 1 112 ? -0.441 11.619 12.155 1.00 96.81 112 ASP A CA 1
ATOM 885 C C . ASP A 1 112 ? -1.033 10.346 11.567 1.00 96.81 112 ASP A C 1
ATOM 887 O O . ASP A 1 112 ? -1.992 9.802 12.109 1.00 96.81 112 ASP A O 1
ATOM 891 N N . TRP A 1 113 ? -0.420 9.824 10.507 1.00 97.00 113 TRP A N 1
ATOM 892 C CA . TRP A 1 113 ? -0.863 8.606 9.842 1.00 97.00 113 TRP A CA 1
ATOM 893 C C . TRP A 1 113 ? -0.836 7.401 10.770 1.00 97.00 113 TRP A C 1
ATOM 895 O O . TRP A 1 113 ? -1.805 6.641 10.843 1.00 97.00 113 TRP A O 1
ATOM 905 N N . LYS A 1 114 ? 0.242 7.274 11.545 1.00 94.31 114 LYS A N 1
ATOM 906 C CA . LYS A 1 114 ? 0.369 6.256 12.582 1.00 94.31 114 LYS A CA 1
ATOM 907 C C . LYS A 1 114 ? -0.707 6.406 13.654 1.00 94.31 114 LYS A C 1
ATOM 909 O O . LYS A 1 114 ? -1.388 5.433 13.975 1.00 94.31 114 LYS A O 1
ATOM 914 N N . ARG A 1 115 ? -0.893 7.617 14.190 1.00 96.56 115 ARG A N 1
ATOM 915 C CA . ARG A 1 115 ? -1.907 7.897 15.217 1.00 96.56 115 ARG A CA 1
ATOM 916 C C . ARG A 1 115 ? -3.317 7.570 14.728 1.00 96.56 115 ARG A C 1
ATOM 918 O O . ARG A 1 115 ? -4.095 7.002 15.488 1.00 96.56 115 ARG A O 1
ATOM 925 N N . ASN A 1 116 ? -3.630 7.891 13.477 1.00 97.06 116 ASN A N 1
ATOM 926 C CA . ASN A 1 116 ? -4.929 7.605 12.878 1.00 97.06 116 ASN A CA 1
ATOM 927 C C . ASN A 1 116 ? -5.137 6.096 12.740 1.00 97.06 116 ASN A C 1
ATOM 929 O O . ASN A 1 116 ? -6.120 5.569 13.252 1.00 97.06 116 ASN A O 1
ATOM 933 N N . LEU A 1 117 ? -4.166 5.378 12.167 1.00 95.31 117 LEU A N 1
ATOM 934 C CA . LEU A 1 117 ? -4.255 3.928 12.001 1.00 95.31 117 LEU A CA 1
ATOM 935 C C . LEU A 1 117 ? -4.432 3.197 13.344 1.00 95.31 117 LEU A C 1
ATOM 937 O O . LEU A 1 117 ? -5.219 2.257 13.420 1.00 95.31 117 LEU A O 1
ATOM 941 N N . LEU A 1 118 ? -3.774 3.660 14.415 1.00 95.19 118 LEU A N 1
ATOM 942 C CA . LEU A 1 118 ? -3.892 3.102 15.771 1.00 95.19 118 LEU A CA 1
ATOM 943 C C . LEU A 1 118 ? -5.282 3.270 16.410 1.00 95.19 118 LEU A C 1
ATOM 945 O O . LEU A 1 118 ? -5.555 2.665 17.446 1.00 95.19 118 LEU A O 1
ATOM 949 N N . ARG A 1 119 ? -6.195 4.038 15.803 1.00 94.62 119 ARG A N 1
ATOM 950 C CA . ARG A 1 119 ? -7.587 4.150 16.269 1.00 94.62 119 ARG A CA 1
ATOM 951 C C . ARG A 1 119 ? -8.400 2.878 16.016 1.00 94.62 119 ARG A C 1
ATOM 953 O O . ARG A 1 119 ? -9.457 2.709 16.627 1.00 94.62 119 ARG A O 1
ATOM 960 N N . ILE A 1 120 ? -7.959 1.994 15.111 1.00 95.06 120 ILE A N 1
ATOM 961 C CA . ILE A 1 120 ? -8.638 0.712 14.888 1.00 95.06 120 ILE A CA 1
ATOM 962 C C . ILE A 1 120 ? -8.495 -0.184 16.119 1.00 95.06 120 ILE A C 1
ATOM 964 O O . ILE A 1 120 ? -7.419 -0.341 16.687 1.00 95.06 120 ILE A O 1
ATOM 968 N N . GLN A 1 121 ? -9.580 -0.839 16.518 1.00 93.50 121 GLN A N 1
ATOM 969 C CA . GLN A 1 121 ? -9.558 -1.714 17.694 1.00 93.50 121 GLN A CA 1
ATOM 970 C C . GLN A 1 121 ? -9.055 -3.119 17.353 1.00 93.50 121 GLN A C 1
ATOM 972 O O . GLN A 1 121 ? -8.529 -3.830 18.211 1.00 93.50 121 GLN A O 1
ATOM 977 N N . ARG A 1 122 ? -9.256 -3.546 16.102 1.00 93.81 122 ARG A N 1
ATOM 978 C CA . ARG A 1 122 ? -8.870 -4.870 15.623 1.00 93.81 122 ARG A CA 1
ATOM 97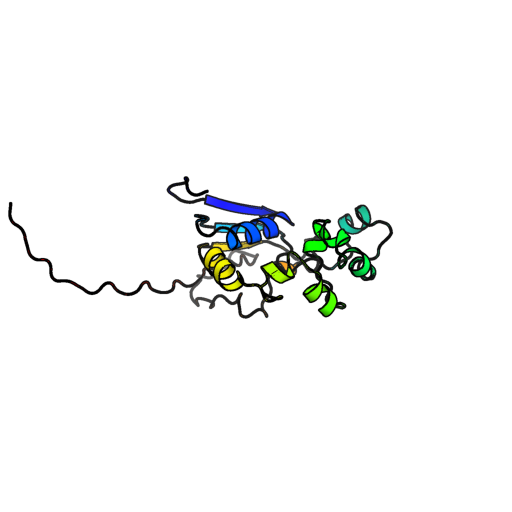9 C C . ARG A 1 122 ? -8.398 -4.811 14.178 1.00 93.81 122 ARG A C 1
ATOM 981 O O . ARG A 1 122 ? -9.118 -4.318 13.310 1.00 93.81 122 ARG A O 1
ATOM 988 N N . LEU A 1 123 ? -7.240 -5.412 13.936 1.00 95.19 123 LEU A N 1
ATOM 989 C CA . LEU A 1 123 ? -6.743 -5.731 12.605 1.00 95.19 123 LEU A CA 1
ATOM 990 C C . LEU A 1 123 ? -6.825 -7.246 12.405 1.00 95.19 123 LEU A C 1
ATOM 992 O O . LEU A 1 123 ? -6.246 -8.014 13.174 1.00 95.19 123 LEU A O 1
ATOM 996 N N . VAL A 1 124 ? -7.566 -7.675 11.387 1.00 93.50 124 VAL A N 1
ATOM 997 C CA . VAL A 1 124 ? -7.661 -9.079 10.975 1.00 93.50 124 VAL A CA 1
ATOM 998 C C . VAL A 1 124 ? -6.968 -9.218 9.629 1.00 93.50 124 VAL A C 1
ATOM 1000 O O . VAL A 1 124 ? -7.367 -8.575 8.662 1.00 93.50 124 VAL A O 1
ATOM 1003 N N . LEU A 1 125 ? -5.930 -10.049 9.568 1.00 91.94 125 LEU A N 1
ATOM 1004 C CA . LEU A 1 125 ? -5.150 -10.298 8.357 1.00 91.94 125 LEU A CA 1
ATOM 1005 C C . LEU A 1 125 ? -5.437 -11.718 7.880 1.00 91.94 125 LEU A C 1
ATOM 1007 O O . LEU A 1 125 ? -5.094 -12.685 8.558 1.00 91.94 125 LEU A O 1
ATOM 1011 N N . ILE A 1 126 ? -6.075 -11.846 6.722 1.00 88.25 126 ILE A N 1
ATOM 1012 C CA . ILE A 1 126 ? -6.453 -13.136 6.144 1.00 88.25 126 ILE A CA 1
ATOM 1013 C C . ILE A 1 126 ? -5.640 -13.349 4.867 1.00 88.25 126 ILE A C 1
ATOM 1015 O O . ILE A 1 126 ? -5.525 -12.452 4.041 1.00 88.25 126 ILE A O 1
ATOM 1019 N N . GLY A 1 127 ? -5.077 -14.541 4.708 1.00 85.56 127 GLY A N 1
ATOM 1020 C CA . GLY A 1 127 ? -4.353 -14.993 3.518 1.00 85.56 127 GLY A CA 1
ATOM 1021 C C . GLY A 1 127 ? -3.940 -16.453 3.701 1.00 85.56 127 GLY A C 1
ATOM 1022 O O . GLY A 1 127 ? -4.080 -16.985 4.807 1.00 85.56 127 GLY A O 1
ATOM 1023 N N . GLY A 1 128 ? -3.411 -17.102 2.671 1.00 78.81 128 GLY A N 1
ATOM 1024 C CA . GLY A 1 128 ? -3.005 -18.504 2.762 1.00 78.81 128 GLY A CA 1
ATOM 1025 C C . GLY A 1 128 ? -1.917 -18.873 1.757 1.00 78.81 128 GLY A C 1
ATOM 1026 O O . GLY A 1 128 ? -1.705 -18.126 0.808 1.00 78.81 128 GLY A O 1
ATOM 1027 N N . PRO A 1 129 ? -1.227 -20.007 1.967 1.00 73.88 129 PRO A N 1
ATOM 1028 C CA . PRO A 1 129 ? -0.185 -20.488 1.059 1.00 73.88 129 PRO A CA 1
ATOM 1029 C C . PRO A 1 129 ? -0.727 -20.866 -0.327 1.00 73.88 129 PRO A C 1
ATOM 1031 O O . PRO A 1 129 ? 0.026 -20.828 -1.292 1.00 73.88 129 PRO A O 1
ATOM 1034 N N . ASP A 1 130 ? -2.025 -21.166 -0.424 1.00 75.00 130 ASP A N 1
ATOM 1035 C CA . ASP A 1 130 ? -2.717 -21.483 -1.680 1.00 75.00 130 ASP A CA 1
ATOM 1036 C C . ASP A 1 130 ? -3.178 -20.223 -2.446 1.00 75.00 130 ASP A C 1
ATOM 1038 O O . ASP A 1 130 ? -3.917 -20.317 -3.426 1.00 75.00 130 ASP A O 1
ATOM 1042 N N . ASP A 1 131 ? -2.781 -19.026 -1.997 1.00 68.50 131 ASP A N 1
ATOM 1043 C CA . ASP A 1 131 ? -3.006 -17.783 -2.735 1.00 68.50 131 ASP A CA 1
ATOM 1044 C C . ASP A 1 131 ? -2.053 -17.719 -3.939 1.00 68.50 131 ASP A C 1
ATOM 1046 O O . ASP A 1 131 ? -0.861 -17.444 -3.806 1.00 68.50 131 ASP A O 1
ATOM 1050 N N . GLY A 1 132 ? -2.587 -18.006 -5.129 1.00 60.16 132 GLY A N 1
ATOM 1051 C CA . GLY A 1 132 ? -1.840 -17.982 -6.391 1.00 60.16 132 GLY A CA 1
ATOM 1052 C C . GLY A 1 132 ? -1.663 -16.590 -7.008 1.00 60.16 132 GLY A C 1
ATOM 1053 O O . GLY A 1 132 ? -1.144 -16.485 -8.119 1.00 60.16 132 GLY A O 1
ATOM 1054 N N . VAL A 1 133 ? -2.122 -15.524 -6.341 1.00 62.34 133 VAL A N 1
ATOM 1055 C CA . VAL A 1 133 ? -2.142 -14.161 -6.896 1.00 62.34 133 VAL A CA 1
ATOM 1056 C C . VAL A 1 133 ? -1.244 -13.217 -6.104 1.00 62.34 133 VAL A C 1
ATOM 1058 O O . VAL A 1 133 ? -0.515 -12.433 -6.706 1.00 62.34 133 VAL A O 1
ATOM 1061 N N . ILE A 1 134 ? -1.246 -13.277 -4.774 1.00 61.28 134 ILE A N 1
ATOM 1062 C CA . ILE A 1 134 ? -0.351 -12.448 -3.963 1.00 61.28 134 ILE A CA 1
ATOM 1063 C C . ILE A 1 134 ? 0.996 -13.141 -3.793 1.00 61.28 134 ILE A C 1
ATOM 1065 O O . ILE A 1 134 ? 1.089 -14.275 -3.330 1.00 61.28 134 ILE A O 1
ATOM 1069 N N . THR A 1 135 ? 2.074 -12.445 -4.145 1.00 60.62 135 THR A N 1
ATOM 1070 C CA . THR A 1 135 ? 3.429 -12.995 -4.070 1.00 60.62 135 THR A CA 1
ATOM 1071 C C . THR A 1 135 ? 4.379 -11.991 -3.421 1.00 60.62 135 THR A C 1
ATOM 1073 O O . THR A 1 135 ? 4.501 -10.874 -3.926 1.00 60.62 135 THR A O 1
ATOM 1076 N N . PRO A 1 136 ? 5.073 -12.372 -2.333 1.00 66.19 136 PRO A N 1
ATOM 1077 C CA . PRO A 1 136 ? 4.846 -13.580 -1.526 1.00 66.19 136 PRO A CA 1
ATOM 1078 C C . PRO A 1 136 ? 3.504 -13.501 -0.771 1.00 66.19 136 PRO A C 1
ATOM 1080 O O . PRO A 1 136 ? 3.119 -12.418 -0.346 1.00 66.19 136 PRO A O 1
ATOM 1083 N N . TRP A 1 137 ? 2.811 -14.619 -0.524 1.00 59.88 137 TRP A N 1
ATOM 1084 C CA . TRP A 1 137 ? 1.549 -14.623 0.249 1.00 59.88 137 TRP A CA 1
ATOM 1085 C C . TRP A 1 137 ? 1.728 -14.092 1.688 1.00 59.88 137 TRP A C 1
ATOM 1087 O O . TRP A 1 137 ? 0.786 -13.619 2.331 1.00 59.88 137 TRP A O 1
ATOM 1097 N N . GLN A 1 138 ? 2.964 -14.131 2.199 1.00 66.88 138 GLN A N 1
ATOM 1098 C CA . GLN A 1 138 ? 3.372 -13.533 3.467 1.00 66.88 138 GLN A CA 1
ATOM 1099 C C . GLN A 1 138 ? 3.339 -12.002 3.449 1.00 66.88 138 GLN A C 1
ATOM 1101 O O . GLN A 1 138 ? 3.341 -11.417 4.525 1.00 66.88 138 GLN A O 1
ATOM 1106 N N . SER A 1 139 ? 3.236 -11.337 2.290 1.00 64.19 139 SER A N 1
ATOM 1107 C CA . SER A 1 139 ? 3.133 -9.872 2.210 1.00 64.19 139 SER A CA 1
ATOM 1108 C C . SER A 1 139 ? 1.898 -9.311 2.926 1.00 64.19 139 SER A C 1
ATOM 1110 O O . SER A 1 139 ? 1.808 -8.105 3.131 1.00 64.19 139 SER A O 1
ATOM 1112 N N . ARG A 1 140 ? 0.987 -10.167 3.408 1.00 55.59 140 ARG A N 1
ATOM 1113 C CA . ARG A 1 140 ? -0.037 -9.821 4.404 1.00 55.59 140 ARG A CA 1
ATOM 1114 C C . ARG A 1 140 ? 0.531 -9.250 5.717 1.00 55.59 140 ARG A C 1
ATOM 1116 O O . ARG A 1 140 ? -0.207 -8.567 6.419 1.00 55.59 140 ARG A O 1
ATOM 1123 N N . TRP A 1 141 ? 1.780 -9.571 6.082 1.00 48.56 141 TRP A N 1
ATOM 1124 C CA . TRP A 1 141 ? 2.406 -9.230 7.366 1.00 48.56 141 TRP A CA 1
ATOM 1125 C C . TRP A 1 141 ? 3.943 -9.224 7.300 1.00 48.56 141 TRP A C 1
ATOM 1127 O O . TRP A 1 141 ? 4.536 -10.213 6.879 1.00 48.56 141 TRP A O 1
ATOM 1137 N N . ASP A 1 142 ? 4.595 -8.174 7.812 1.00 54.19 142 ASP A N 1
ATOM 1138 C CA . ASP A 1 142 ? 6.047 -8.173 8.048 1.00 54.19 142 ASP A CA 1
ATOM 1139 C C . ASP A 1 142 ? 6.373 -8.360 9.545 1.00 54.19 142 ASP A C 1
ATOM 1141 O O . ASP A 1 142 ? 6.175 -7.430 10.331 1.00 54.19 142 ASP A O 1
ATOM 1145 N N . PRO A 1 143 ? 6.909 -9.522 9.966 1.00 40.00 143 PRO A N 1
ATOM 1146 C CA . PRO A 1 143 ? 7.336 -9.746 11.346 1.00 40.00 143 PRO A CA 1
ATOM 1147 C C . PRO A 1 143 ? 8.619 -8.989 11.742 1.00 40.00 143 PRO A C 1
ATOM 1149 O O . PRO A 1 143 ? 8.962 -8.976 12.925 1.00 40.00 143 PRO A O 1
ATOM 1152 N N . LYS A 1 144 ? 9.349 -8.385 10.793 1.00 37.66 144 LYS A N 1
ATOM 1153 C CA . LYS A 1 144 ? 10.612 -7.670 11.036 1.00 37.66 144 LYS A CA 1
ATOM 1154 C C . LYS A 1 144 ? 10.446 -6.158 11.186 1.00 37.66 144 LYS A C 1
ATOM 1156 O O . LYS A 1 144 ? 11.386 -5.521 11.654 1.00 37.66 144 LYS A O 1
ATOM 1161 N N . ASN A 1 145 ? 9.284 -5.587 10.859 1.00 43.88 145 ASN A N 1
ATOM 1162 C CA . ASN A 1 145 ? 9.018 -4.164 11.061 1.00 43.88 145 ASN A CA 1
ATOM 1163 C C . ASN A 1 145 ? 8.649 -3.887 12.539 1.00 43.88 145 ASN A C 1
ATOM 1165 O O . ASN A 1 145 ? 7.577 -4.307 12.985 1.00 43.88 145 ASN A O 1
ATOM 1169 N N . PRO A 1 146 ? 9.484 -3.160 13.313 1.00 38.03 146 PRO A N 1
ATOM 1170 C CA . PRO A 1 146 ? 9.221 -2.870 14.725 1.00 38.03 146 PRO A CA 1
ATOM 1171 C C . PRO A 1 146 ? 7.929 -2.076 14.952 1.00 38.03 146 PRO A C 1
ATOM 1173 O O . PRO A 1 146 ? 7.305 -2.222 16.000 1.00 38.03 146 PRO A O 1
ATOM 1176 N N . GLN A 1 147 ? 7.497 -1.277 13.967 1.00 41.19 147 GLN A N 1
ATOM 1177 C CA . GLN A 1 147 ? 6.253 -0.503 14.039 1.00 41.19 147 GLN A CA 1
ATOM 1178 C C . GLN A 1 147 ? 4.994 -1.383 13.963 1.00 41.19 147 GLN A C 1
ATOM 1180 O O . GLN A 1 147 ? 3.919 -0.944 14.362 1.00 41.19 147 GLN A O 1
ATOM 1185 N N . ASN A 1 148 ? 5.140 -2.636 13.516 1.00 37.97 148 ASN A N 1
ATOM 1186 C CA . ASN A 1 148 ? 4.068 -3.616 13.387 1.00 37.97 148 ASN A CA 1
ATOM 1187 C C . ASN A 1 148 ? 4.156 -4.729 14.442 1.00 37.97 148 ASN A C 1
ATOM 1189 O O . ASN A 1 148 ? 3.547 -5.767 14.252 1.00 37.97 148 ASN A O 1
ATOM 1193 N N . ARG A 1 149 ? 4.892 -4.594 15.553 1.00 34.88 149 ARG A N 1
ATOM 1194 C CA . ARG A 1 149 ? 4.916 -5.643 16.591 1.00 34.88 149 ARG A CA 1
ATOM 1195 C C . ARG A 1 149 ? 3.844 -5.385 17.666 1.00 34.88 149 ARG A C 1
ATOM 1197 O O . ARG A 1 149 ? 4.103 -4.599 18.572 1.00 34.88 149 ARG A O 1
ATOM 1204 N N . PRO A 1 150 ? 2.673 -6.050 17.654 1.00 42.12 150 PRO A N 1
ATOM 1205 C CA . PRO A 1 150 ? 1.851 -6.134 18.851 1.00 42.12 150 PRO A CA 1
ATOM 1206 C C . PRO A 1 150 ? 2.529 -7.085 19.842 1.00 42.12 150 PRO A C 1
ATOM 1208 O O . PRO A 1 150 ? 2.925 -8.197 19.485 1.00 42.12 150 PRO A O 1
ATOM 1211 N N . GLU A 1 151 ? 2.674 -6.645 21.089 1.00 35.31 151 GLU A N 1
ATOM 1212 C CA . GLU A 1 151 ? 3.065 -7.526 22.186 1.00 35.31 151 GLU A CA 1
ATOM 1213 C C . GLU A 1 151 ? 2.069 -8.688 22.278 1.00 35.31 151 GLU A C 1
ATOM 1215 O O . GLU A 1 151 ? 0.853 -8.499 22.378 1.00 35.31 151 GLU A O 1
ATOM 1220 N N . ILE A 1 152 ? 2.585 -9.913 22.192 1.00 35.78 152 ILE A N 1
ATOM 1221 C CA . ILE A 1 152 ? 1.783 -11.128 22.297 1.00 35.78 152 ILE A CA 1
ATOM 1222 C C . ILE A 1 152 ? 1.262 -11.206 23.736 1.00 35.78 152 ILE A C 1
ATOM 1224 O O . ILE A 1 152 ? 2.024 -11.463 24.663 1.00 35.78 152 ILE A O 1
ATOM 1228 N N . SER A 1 153 ? -0.040 -10.985 23.933 1.00 32.00 153 SER A N 1
ATOM 1229 C CA . SER A 1 153 ? -0.684 -11.247 25.222 1.00 32.00 153 SER A CA 1
ATOM 1230 C C . SER A 1 153 ? -0.693 -12.764 25.473 1.00 32.00 153 SER A C 1
ATOM 1232 O O . SER A 1 153 ? -1.237 -13.495 24.642 1.00 32.00 153 SER A O 1
ATOM 1234 N N . PRO A 1 154 ? -0.127 -13.266 26.588 1.00 32.44 154 PRO A N 1
ATOM 1235 C CA . PRO A 1 154 ? 0.107 -14.699 26.800 1.00 32.44 154 PRO A CA 1
ATOM 1236 C C . PRO A 1 154 ? -1.158 -15.553 27.015 1.00 32.44 154 PRO A C 1
ATOM 1238 O O . PRO A 1 154 ? -1.042 -16.761 27.178 1.00 32.44 154 PRO A O 1
ATOM 1241 N N . ASN A 1 155 ? -2.365 -14.975 26.979 1.00 35.34 155 ASN A N 1
ATOM 1242 C CA . ASN A 1 155 ? -3.599 -15.666 27.369 1.00 35.34 155 ASN A CA 1
ATOM 1243 C C . ASN A 1 155 ? -4.665 -15.696 26.258 1.00 35.34 155 ASN A C 1
ATOM 1245 O O . ASN A 1 155 ? -5.748 -15.125 26.413 1.00 35.34 155 ASN A O 1
ATOM 1249 N N . LEU A 1 156 ? -4.401 -16.399 25.151 1.00 34.75 156 LEU A N 1
ATOM 1250 C CA . LEU A 1 156 ? -5.487 -16.961 24.335 1.00 34.75 156 LEU A CA 1
ATOM 1251 C C . LEU A 1 156 ? -5.723 -18.424 24.753 1.00 34.75 156 LEU A C 1
ATOM 1253 O O . LEU A 1 156 ? -4.771 -19.204 24.724 1.00 34.75 156 LEU A O 1
ATOM 1257 N N . PRO A 1 157 ? -6.959 -18.834 25.103 1.00 30.56 157 PRO A N 1
ATOM 1258 C CA . PRO A 1 157 ? -7.260 -20.246 25.301 1.00 30.56 157 PRO A CA 1
ATOM 1259 C C . PRO A 1 157 ? -7.073 -20.985 23.972 1.00 30.56 157 PRO A C 1
ATOM 1261 O O . PRO A 1 157 ? -7.728 -20.670 22.975 1.00 30.56 157 PRO A O 1
ATOM 1264 N N . GLN A 1 158 ? -6.160 -21.957 23.946 1.00 33.00 158 GLN A N 1
ATOM 1265 C CA . GLN A 1 158 ? -6.017 -22.851 22.804 1.00 33.00 158 GLN A CA 1
ATOM 1266 C C . GLN A 1 158 ? -7.265 -23.732 22.722 1.00 33.00 158 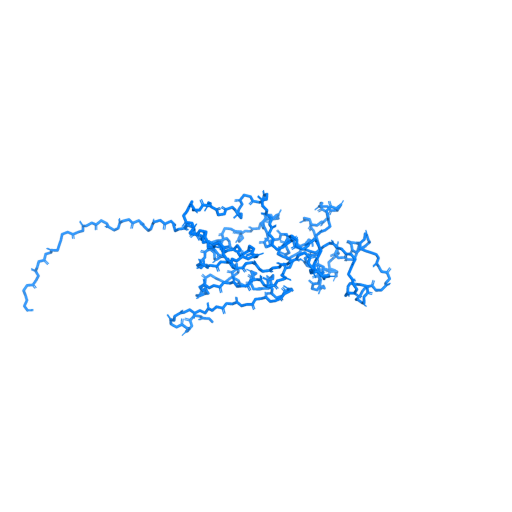GLN A C 1
ATOM 1268 O O . GLN A 1 158 ? -7.548 -24.501 23.636 1.00 33.00 158 GLN A O 1
ATOM 1273 N N . ASN A 1 159 ? -8.031 -23.600 21.638 1.00 38.25 159 ASN A N 1
ATOM 1274 C CA . ASN A 1 159 ? -9.122 -24.516 21.335 1.00 38.25 159 ASN A CA 1
ATOM 1275 C C . ASN A 1 159 ? -8.557 -25.675 20.488 1.00 38.25 159 ASN A C 1
ATOM 1277 O O . ASN A 1 159 ? -8.199 -25.435 19.331 1.00 38.25 159 ASN A O 1
ATOM 1281 N N . PRO A 1 160 ? -8.481 -26.912 21.014 1.00 35.91 160 PRO A N 1
ATOM 1282 C CA . PRO A 1 160 ? -7.798 -28.035 20.362 1.00 35.91 160 PRO A CA 1
ATOM 1283 C C . PRO A 1 160 ? -8.487 -28.571 19.091 1.00 35.91 160 PRO A C 1
ATOM 1285 O O . PRO A 1 160 ? -8.019 -29.543 18.511 1.00 35.91 160 PRO A O 1
ATOM 1288 N N . SER A 1 161 ? -9.576 -27.949 18.624 1.00 38.19 161 SER A N 1
ATOM 1289 C CA . SER A 1 161 ? -10.366 -28.417 17.472 1.00 38.19 161 SER A CA 1
ATOM 1290 C C . SER A 1 161 ? -10.304 -27.521 16.220 1.00 38.19 161 SER A C 1
ATOM 1292 O O . SER A 1 161 ? -11.018 -27.773 15.251 1.00 38.19 161 SER A O 1
ATOM 1294 N N . ARG A 1 162 ? -9.428 -26.502 16.169 1.00 39.34 162 ARG A N 1
ATOM 1295 C CA . ARG A 1 162 ? -9.220 -25.666 14.965 1.00 39.34 162 ARG A CA 1
ATOM 1296 C C . ARG A 1 162 ? -7.877 -25.956 14.289 1.00 39.34 162 ARG A C 1
ATOM 1298 O O . ARG A 1 162 ? -6.826 -25.597 14.801 1.00 39.34 162 ARG A O 1
ATOM 1305 N N . THR A 1 163 ? -7.920 -26.529 13.088 1.00 33.91 163 THR A N 1
ATOM 1306 C CA . THR A 1 163 ? -6.750 -26.882 12.255 1.00 33.91 163 THR A CA 1
ATOM 1307 C C . THR A 1 163 ? -6.191 -25.729 11.407 1.00 33.91 163 THR A C 1
ATOM 1309 O O . THR A 1 163 ? -5.354 -25.959 10.537 1.00 33.91 163 THR A O 1
ATOM 1312 N N . ARG A 1 164 ? -6.615 -24.475 11.628 1.00 35.72 164 ARG A N 1
ATOM 1313 C CA . ARG A 1 164 ? -6.061 -23.302 10.926 1.00 35.72 164 ARG A CA 1
ATOM 1314 C C . ARG A 1 164 ? -5.719 -22.178 11.905 1.00 35.72 164 ARG A C 1
ATOM 1316 O O . ARG A 1 164 ? -6.573 -21.828 12.720 1.00 35.72 164 ARG A O 1
ATOM 1323 N N . PRO A 1 165 ? -4.518 -21.576 11.818 1.00 30.69 165 PRO A N 1
ATOM 1324 C CA . PRO A 1 165 ? -4.172 -20.432 12.645 1.00 30.69 165 PRO A CA 1
ATOM 1325 C C . PRO A 1 165 ? -4.909 -19.182 12.138 1.00 30.69 165 PRO A C 1
ATOM 1327 O O . PRO A 1 165 ? -4.527 -18.576 11.139 1.00 30.69 165 PRO A O 1
ATOM 1330 N N . GLU A 1 166 ? -5.979 -18.795 12.831 1.00 36.00 166 GLU A N 1
ATOM 1331 C CA . GLU A 1 166 ? -6.519 -17.435 12.776 1.00 36.00 166 GLU A CA 1
ATOM 1332 C C . GLU A 1 166 ? -5.657 -16.543 13.678 1.00 36.00 166 GLU A C 1
ATOM 1334 O O . GLU A 1 166 ? -5.727 -16.635 14.903 1.00 36.00 166 GLU A O 1
ATOM 1339 N N . THR A 1 167 ? -4.836 -15.666 13.097 1.00 40.22 167 THR A N 1
ATOM 1340 C CA . THR A 1 167 ? -4.097 -14.666 13.879 1.00 40.22 167 THR A CA 1
ATOM 1341 C C . THR A 1 167 ? -4.955 -13.410 14.024 1.00 40.22 167 THR A C 1
ATOM 1343 O O . THR A 1 167 ? -4.963 -12.540 13.156 1.00 40.22 167 THR A O 1
ATOM 1346 N N . SER A 1 168 ? -5.706 -13.302 15.121 1.00 35.53 168 SER A N 1
ATOM 1347 C CA . SER A 1 168 ? -6.376 -12.055 15.509 1.00 35.53 168 SER A CA 1
ATOM 1348 C C . SER A 1 168 ? -5.438 -11.204 16.371 1.00 35.53 168 SER A C 1
ATOM 1350 O O . SER A 1 168 ? -5.114 -11.604 17.489 1.00 35.53 168 SER A O 1
ATOM 1352 N N . LEU A 1 169 ? -5.016 -10.036 15.881 1.00 39.66 169 LEU A N 1
ATOM 1353 C CA . LEU A 1 169 ? -4.143 -9.114 16.616 1.00 39.66 169 LEU A CA 1
ATOM 1354 C C . LEU A 1 169 ? -5.000 -8.087 17.382 1.00 39.66 169 LEU A C 1
ATOM 1356 O O . LEU A 1 169 ? -5.880 -7.442 16.805 1.00 39.66 169 LEU A O 1
ATOM 1360 N N . LYS A 1 170 ? -4.766 -7.952 18.695 1.00 35.03 170 LYS A N 1
ATOM 1361 C CA . LYS A 1 170 ? -5.322 -6.883 19.545 1.00 35.03 170 LYS A CA 1
ATOM 1362 C C . LYS A 1 170 ? -4.214 -5.867 19.825 1.00 35.03 170 LYS A C 1
ATOM 1364 O O . LYS A 1 170 ? -3.131 -6.271 20.235 1.00 35.03 170 LYS A O 1
ATOM 1369 N N . PHE A 1 171 ? -4.482 -4.579 19.629 1.00 35.66 171 PHE A N 1
ATOM 1370 C CA . PHE A 1 171 ? -3.525 -3.515 19.952 1.00 35.66 171 PHE A CA 1
ATOM 1371 C C . PHE A 1 171 ? -3.613 -3.127 21.444 1.00 35.66 171 PHE A C 1
ATOM 1373 O O . PHE A 1 171 ? -4.727 -3.104 21.986 1.00 35.66 171 PHE A O 1
ATOM 1380 N N . PRO A 1 172 ? -2.485 -2.839 22.126 1.00 29.77 172 PRO A N 1
ATOM 1381 C CA . PRO A 1 172 ? -2.496 -2.334 23.500 1.00 29.77 172 PRO A CA 1
ATOM 1382 C C . PRO A 1 172 ? -3.186 -0.965 23.585 1.00 29.77 172 PRO A C 1
ATOM 1384 O O . PRO A 1 172 ? -3.065 -0.147 22.676 1.00 29.77 172 PRO A O 1
ATOM 1387 N N . ARG A 1 173 ? -3.891 -0.696 24.691 1.00 41.41 173 ARG A N 1
ATOM 1388 C CA . ARG A 1 173 ? -4.329 0.666 25.035 1.00 41.41 173 ARG A CA 1
ATOM 1389 C C . ARG A 1 173 ? -3.191 1.357 25.776 1.00 41.41 173 ARG A C 1
ATOM 1391 O O . ARG A 1 173 ? -2.740 0.820 26.784 1.00 41.41 173 ARG A O 1
ATOM 1398 N N . GLU A 1 174 ? -2.812 2.564 25.373 1.00 33.09 174 GLU A N 1
ATOM 1399 C CA . GLU A 1 174 ? -2.236 3.496 26.342 1.00 33.09 174 GLU A CA 1
ATOM 1400 C C . GLU A 1 174 ? -3.346 3.895 27.319 1.00 33.09 174 GLU A C 1
ATOM 1402 O O . GLU A 1 174 ? -4.455 4.268 26.923 1.00 33.09 174 GLU A O 1
ATOM 1407 N N . SER A 1 175 ? -3.083 3.733 28.614 1.00 36.00 175 SER A N 1
ATOM 1408 C CA . SER A 1 175 ? -3.987 4.187 29.662 1.00 36.00 175 SER A CA 1
ATOM 1409 C C . SER A 1 175 ? -4.141 5.700 29.561 1.00 36.00 175 SER A C 1
ATOM 1411 O O . SER A 1 175 ? -3.155 6.426 29.677 1.00 36.00 175 SER A O 1
ATOM 1413 N N . SER A 1 176 ? -5.374 6.173 29.383 1.00 31.09 176 SER A N 1
ATOM 1414 C CA . SER A 1 176 ? -5.714 7.587 29.538 1.00 31.09 176 SER A CA 1
ATOM 1415 C C . SER A 1 176 ? -5.168 8.111 30.876 1.00 31.09 176 SER A C 1
ATOM 1417 O O . SER A 1 176 ? -5.216 7.371 31.867 1.00 31.09 176 SER A O 1
ATOM 1419 N N . PRO A 1 177 ? -4.653 9.353 30.943 1.00 31.36 177 PRO A N 1
ATOM 1420 C CA . PRO A 1 177 ? -4.186 9.916 32.201 1.00 31.36 177 PRO A CA 1
ATOM 1421 C C . PRO A 1 177 ? -5.336 9.900 33.210 1.00 31.36 177 PRO A C 1
ATOM 1423 O O . PRO A 1 177 ? -6.459 10.307 32.903 1.00 31.36 177 PRO A O 1
ATOM 1426 N N . LYS A 1 178 ? -5.059 9.361 34.402 1.00 31.28 178 LYS A N 1
ATOM 1427 C CA . LYS A 1 178 ? -5.996 9.344 35.525 1.00 31.28 178 LYS A CA 1
ATOM 1428 C C . LYS A 1 178 ? -6.405 10.788 35.804 1.00 31.28 178 LYS A C 1
ATOM 1430 O O . LYS A 1 178 ? -5.571 11.589 36.206 1.00 31.28 178 LYS A O 1
ATOM 1435 N N . THR A 1 179 ? -7.673 11.113 35.584 1.00 32.25 179 THR A N 1
ATOM 1436 C CA . THR A 1 179 ? -8.259 12.358 36.077 1.00 32.25 179 THR A CA 1
ATOM 1437 C C . THR A 1 179 ? -8.126 12.374 37.596 1.00 32.25 179 THR A C 1
ATOM 1439 O O . THR A 1 179 ? -8.603 11.453 38.266 1.00 32.25 179 THR A O 1
ATOM 1442 N N . GLU A 1 180 ? -7.442 13.388 38.120 1.00 32.09 180 GLU A N 1
ATOM 1443 C CA . GLU A 1 180 ? -7.325 13.653 39.549 1.00 32.09 180 GLU A CA 1
ATOM 1444 C C . GLU A 1 180 ? -8.714 13.756 40.191 1.00 32.09 180 GLU A C 1
ATOM 1446 O O . GLU A 1 180 ? -9.639 14.380 39.664 1.00 32.09 180 GLU A O 1
ATOM 1451 N N . ASN A 1 181 ? -8.862 13.104 41.343 1.00 33.38 181 ASN A N 1
ATOM 1452 C CA . ASN A 1 181 ? -10.040 13.206 42.190 1.00 33.38 181 ASN A CA 1
ATOM 1453 C C . ASN A 1 181 ? -10.148 14.634 42.742 1.00 33.38 181 ASN A C 1
ATOM 1455 O O . ASN A 1 181 ? -9.492 14.965 43.727 1.00 33.38 181 ASN A O 1
ATOM 1459 N N . HIS A 1 182 ? -11.027 15.453 42.168 1.00 33.56 182 HIS A N 1
ATOM 1460 C CA . HIS A 1 182 ? -11.542 16.627 42.866 1.00 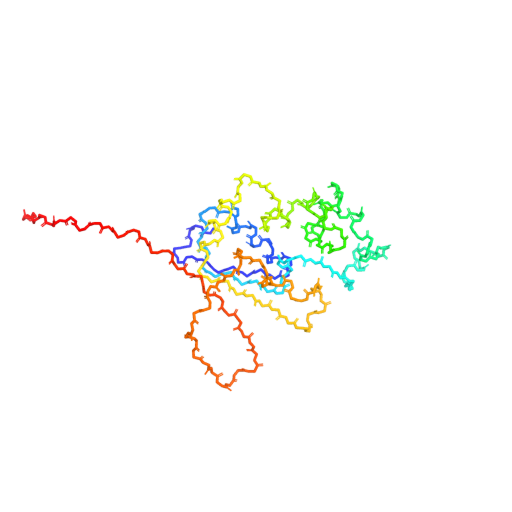33.56 182 HIS A CA 1
ATOM 1461 C C . HIS A 1 182 ? -12.671 16.215 43.831 1.00 33.56 182 HIS A C 1
ATOM 1463 O O . HIS A 1 182 ? -13.584 15.482 43.430 1.00 33.56 182 HIS A O 1
ATOM 1469 N N . PRO A 1 183 ? -12.646 16.663 45.100 1.00 31.42 183 PRO A N 1
ATOM 1470 C CA . PRO A 1 183 ? -13.696 16.351 46.061 1.00 31.42 183 PRO A CA 1
ATOM 1471 C C . PRO A 1 183 ? -15.010 17.044 45.674 1.00 31.42 183 PRO A C 1
ATOM 1473 O O . PRO A 1 183 ? -15.050 18.244 45.405 1.00 31.42 183 PRO A O 1
ATOM 1476 N N . ARG A 1 184 ? -16.103 16.270 45.653 1.00 33.69 184 ARG A N 1
ATOM 1477 C CA . ARG A 1 184 ? -17.462 16.776 45.417 1.00 33.69 184 ARG A CA 1
ATOM 1478 C C . ARG A 1 184 ? -17.919 17.613 46.610 1.00 33.69 184 ARG A C 1
ATOM 1480 O O . ARG A 1 184 ? -18.044 17.094 47.716 1.00 33.69 184 ARG A O 1
ATOM 1487 N N . ILE A 1 185 ? -18.234 18.877 46.356 1.00 32.62 185 ILE A N 1
ATOM 1488 C CA . ILE A 1 185 ? -19.017 19.732 47.253 1.00 32.62 185 ILE A CA 1
ATOM 1489 C C . ILE A 1 185 ? -20.503 19.426 46.988 1.00 32.62 185 ILE A C 1
ATOM 1491 O O . ILE A 1 185 ? -20.908 19.434 45.823 1.00 32.62 185 ILE A O 1
ATOM 1495 N N . PRO A 1 186 ? -21.332 19.130 48.004 1.00 28.92 186 PRO A N 1
ATOM 1496 C CA . PRO A 1 186 ? -22.752 18.884 47.793 1.00 28.92 186 PRO A CA 1
ATOM 1497 C C . PRO A 1 186 ? -23.499 20.217 47.668 1.00 28.92 186 PRO A C 1
ATOM 1499 O O . PRO A 1 186 ? -23.464 21.030 48.591 1.00 28.92 186 PRO A O 1
ATOM 1502 N N . LEU A 1 187 ? -24.225 20.430 46.568 1.00 26.56 187 LEU A N 1
ATOM 1503 C CA . LEU A 1 187 ? -25.307 21.414 46.548 1.00 26.56 187 LEU A CA 1
ATOM 1504 C C . LEU A 1 187 ? -26.634 20.709 46.830 1.00 26.56 187 LEU A C 1
ATOM 1506 O O . LEU A 1 187 ? -27.076 19.851 46.069 1.00 26.56 187 LEU A O 1
ATOM 1510 N N . LYS A 1 188 ? -27.244 21.099 47.952 1.00 28.30 188 LYS A N 1
ATOM 1511 C CA . LYS A 1 188 ? -28.688 21.027 48.177 1.00 28.30 188 LYS A CA 1
ATOM 1512 C C . LYS A 1 188 ? -29.354 22.058 47.263 1.00 28.30 188 LYS A C 1
ATOM 1514 O O . LYS A 1 188 ? -28.952 23.219 47.320 1.00 28.30 188 LYS A O 1
ATOM 1519 N N . ILE A 1 189 ? -30.333 21.624 46.473 1.00 37.44 189 ILE A N 1
ATOM 1520 C CA . ILE A 1 189 ? -31.754 22.035 46.419 1.00 37.44 189 ILE A CA 1
ATOM 1521 C C . ILE A 1 189 ? -32.428 21.069 45.442 1.00 37.44 189 ILE A C 1
ATOM 1523 O O . ILE A 1 189 ? -31.865 20.870 44.342 1.00 37.44 189 ILE A O 1
#